Protein AF-A0A835SH31-F1 (afdb_monomer_lite)

Secondary structure (DSSP, 8-state):
-EEEEETTEEEEEEEE-STT--EEEEEEETT-SEEEEEEEEEEEEEEEGGGTEEEEEEEEEEEE-TT--GGGEEEEEEEEEEEEEEEHHHHHHHTT--S---HHHHHHH-SSEEEETTTTEEEEEPTTSSEEEEEE-GGG--EEEEEEE--GGGTTEEEEEEETTB--EEEEEEEEEEEEEGGGTEEEEEEEEEESPPTT--GGGEEEEEEEEEEEEEEEHHHH----PPP-

Sequence (232 aa):
MGVKCHPGGINISAIITRPNTPLFMDLIIAGKPDNKAMRQHSDVGLAVAGGQLRAFEEVQVENLAYDTDFNSITLYVFDRNMASHTNAGAVVVDHGWRGALDFAEASQKLTNIEIDQQEQDIYLSIPGGETMLVVDWEKGNVNIALAVLALPSTYTKAFELSVKGKPVKRYSHMFNPPKAKVGGRLQIARLYELDDLPSGTGFNEIEIHAYDITNMRSHSVQGTLRVMAPVP

Organism: Chlamydomonas incerta (NCBI:txid51695)

Foldseek 3Di:
DDWDDDPQAIKDKDFDQDAPQQKDKDKFQAPDQKAKKKKWADNVFDQPPPNPTGGRIMIMGPRHHHPRDLQRIKMKMWRWDFPDKDFQQVQQVVQVDDDDDALVRCVPRGPPWAADPVQSWIWTADPPRQWTWIWTCPPNDTWIKIFGFPDPVCVQKDKAKDFAPDTWMKMKMAGVVFDAGRPRPTTGGMMMTTPPDDPPRDRRRIMMTMIGTHDMDMDGPVNPDPPDDPDD

Radius of gyration: 18.8 Å; chains: 1; bounding box: 52×36×52 Å

Structure (mmCIF, N/CA/C/O backbone):
data_AF-A0A835SH31-F1
#
_entry.id   AF-A0A835SH31-F1
#
loop_
_atom_site.group_PDB
_atom_site.id
_atom_site.type_symbol
_atom_site.label_atom_id
_atom_site.label_alt_id
_atom_site.label_comp_id
_atom_site.label_asym_id
_atom_site.label_entity_id
_atom_site.label_seq_id
_atom_site.pdbx_PDB_ins_code
_atom_site.Cartn_x
_atom_site.Cartn_y
_atom_site.Cartn_z
_atom_site.occupancy
_atom_site.B_iso_or_equiv
_atom_site.auth_seq_id
_atom_site.auth_comp_id
_atom_site.auth_asym_id
_atom_site.auth_atom_id
_atom_site.pdbx_PDB_model_num
ATOM 1 N N . MET A 1 1 ? 18.023 0.955 -12.052 1.00 81.06 1 MET A N 1
ATOM 2 C CA . MET A 1 1 ? 16.793 1.411 -12.725 1.00 81.06 1 MET A CA 1
ATOM 3 C C . MET A 1 1 ? 16.842 0.927 -14.163 1.00 81.06 1 MET A C 1
ATOM 5 O O . MET A 1 1 ? 17.919 0.963 -14.748 1.00 81.06 1 MET A O 1
ATOM 9 N N . GLY A 1 2 ? 15.734 0.418 -14.689 1.00 81.81 2 GLY A N 1
ATOM 10 C CA . GLY A 1 2 ? 15.609 -0.111 -16.042 1.00 81.81 2 GLY A CA 1
ATOM 11 C C . GLY A 1 2 ? 14.393 0.471 -16.754 1.00 81.81 2 GLY A C 1
ATOM 12 O O . GLY A 1 2 ? 13.467 0.971 -16.118 1.00 81.81 2 GLY A O 1
ATOM 13 N N . VAL A 1 3 ? 14.420 0.410 -18.083 1.00 83.44 3 VAL A N 1
ATOM 14 C CA . VAL A 1 3 ? 13.319 0.824 -18.957 1.00 83.44 3 VAL A CA 1
ATOM 15 C C . VAL A 1 3 ? 12.999 -0.347 -19.874 1.00 83.44 3 VAL A C 1
ATOM 17 O O . VAL A 1 3 ? 13.903 -0.907 -20.496 1.00 83.44 3 VAL A O 1
ATOM 20 N N . LYS A 1 4 ? 11.725 -0.731 -19.954 1.00 84.50 4 LYS A N 1
ATOM 21 C CA . LYS A 1 4 ? 11.244 -1.789 -20.844 1.00 84.50 4 LYS A CA 1
ATOM 22 C C . LYS A 1 4 ? 10.142 -1.239 -21.737 1.00 84.50 4 LYS A C 1
ATOM 24 O O . LYS A 1 4 ? 9.108 -0.802 -21.247 1.00 84.50 4 LYS A O 1
ATOM 29 N N . CYS A 1 5 ? 10.345 -1.316 -23.045 1.00 84.19 5 CYS A N 1
ATOM 30 C CA . CYS A 1 5 ? 9.331 -0.958 -24.032 1.00 84.19 5 CYS A CA 1
ATOM 31 C C . CYS A 1 5 ? 8.513 -2.198 -24.423 1.00 84.19 5 CYS A C 1
ATOM 33 O O . CYS A 1 5 ? 9.059 -3.293 -24.564 1.00 84.19 5 CYS A O 1
ATOM 35 N N . HIS A 1 6 ? 7.210 -2.027 -24.619 1.00 82.06 6 HIS A N 1
ATOM 36 C CA . HIS A 1 6 ? 6.290 -3.050 -25.130 1.00 82.06 6 HIS A CA 1
ATOM 37 C C . HIS A 1 6 ? 5.205 -2.375 -25.984 1.00 82.06 6 HIS A C 1
ATOM 39 O O . HIS A 1 6 ? 5.058 -1.164 -25.865 1.00 82.06 6 HIS A O 1
ATOM 45 N N . PRO A 1 7 ? 4.416 -3.092 -26.809 1.00 80.81 7 PRO A N 1
ATOM 46 C CA . PRO A 1 7 ? 3.446 -2.484 -27.740 1.00 80.81 7 PRO A CA 1
ATOM 47 C C . PRO A 1 7 ? 2.359 -1.573 -27.132 1.00 80.81 7 PRO A C 1
ATOM 49 O O . PRO A 1 7 ? 1.614 -0.951 -27.878 1.00 80.81 7 PRO A O 1
ATOM 52 N N . GLY A 1 8 ? 2.252 -1.499 -25.801 1.00 82.69 8 GLY A N 1
ATOM 53 C CA . GLY A 1 8 ? 1.293 -0.657 -25.076 1.00 82.69 8 GLY A CA 1
ATOM 54 C C . GLY A 1 8 ? 1.923 0.512 -24.312 1.00 82.69 8 GLY A C 1
ATOM 55 O O . GLY A 1 8 ? 1.196 1.229 -23.634 1.00 82.69 8 GLY A O 1
ATOM 56 N N . GLY A 1 9 ? 3.246 0.693 -24.387 1.00 90.06 9 GLY A N 1
ATOM 57 C CA . GLY A 1 9 ? 3.940 1.786 -23.712 1.00 90.06 9 GLY A CA 1
ATOM 58 C C . GLY A 1 9 ? 5.321 1.420 -23.176 1.00 90.06 9 GLY A C 1
ATOM 59 O O . GLY A 1 9 ? 6.027 0.543 -23.689 1.00 90.06 9 GLY A O 1
ATOM 60 N N . ILE A 1 10 ? 5.716 2.158 -22.146 1.00 89.44 10 ILE A N 1
ATOM 61 C CA . ILE A 1 10 ? 6.998 2.050 -21.465 1.00 89.44 10 ILE A CA 1
ATOM 62 C C . ILE A 1 10 ? 6.748 1.699 -20.001 1.00 89.44 10 ILE A C 1
ATOM 64 O O . ILE A 1 10 ? 5.962 2.346 -19.313 1.00 89.44 10 ILE A O 1
ATOM 68 N N . ASN A 1 11 ? 7.492 0.721 -19.505 1.00 90.19 11 ASN A N 1
ATOM 69 C CA . ASN A 1 11 ? 7.604 0.441 -18.085 1.00 90.19 11 ASN A CA 1
ATOM 70 C C . ASN A 1 11 ? 8.949 0.953 -17.582 1.00 90.19 11 ASN A C 1
ATOM 72 O O . ASN A 1 11 ? 9.988 0.690 -18.194 1.00 90.19 11 ASN A O 1
ATOM 76 N N . ILE A 1 12 ? 8.935 1.656 -16.455 1.00 90.69 12 ILE A N 1
ATOM 77 C CA . ILE A 1 12 ? 10.150 2.110 -15.777 1.00 90.69 12 ILE A CA 1
ATOM 78 C C . ILE A 1 12 ? 10.186 1.452 -14.414 1.00 90.69 12 ILE A C 1
ATOM 80 O O . ILE A 1 12 ? 9.235 1.593 -13.648 1.00 90.69 12 ILE A O 1
ATOM 84 N N . SER A 1 13 ? 11.281 0.752 -14.118 1.00 91.00 13 SER A N 1
ATOM 85 C CA . SER A 1 13 ? 11.453 0.070 -12.841 1.00 91.00 13 SER A CA 1
ATOM 86 C C . SER A 1 13 ? 12.746 0.433 -12.128 1.00 91.00 13 SER A C 1
ATOM 88 O O . SER A 1 13 ? 13.795 0.690 -12.728 1.00 91.00 13 SER A O 1
ATOM 90 N N . ALA A 1 14 ? 12.682 0.455 -10.804 1.00 92.12 14 ALA A N 1
ATOM 91 C CA . ALA A 1 14 ? 13.826 0.538 -9.919 1.00 92.12 14 ALA A CA 1
ATOM 92 C C . ALA A 1 14 ? 13.871 -0.731 -9.070 1.00 92.12 14 ALA A C 1
ATOM 94 O O . ALA A 1 14 ? 12.849 -1.177 -8.557 1.00 92.12 14 ALA A O 1
ATOM 95 N N . ILE A 1 15 ? 15.065 -1.310 -8.948 1.00 92.81 15 ILE A N 1
ATOM 96 C CA . ILE A 1 15 ? 15.269 -2.591 -8.278 1.00 92.81 15 ILE A CA 1
ATOM 97 C C . ILE A 1 15 ? 16.332 -2.470 -7.194 1.00 92.81 15 ILE A C 1
ATOM 99 O O . ILE A 1 15 ? 17.345 -1.789 -7.380 1.00 92.81 15 ILE A O 1
ATOM 103 N N . ILE A 1 16 ? 16.128 -3.195 -6.101 1.00 93.31 16 ILE A N 1
ATOM 104 C CA . ILE A 1 16 ? 17.155 -3.468 -5.099 1.00 93.31 16 ILE A CA 1
ATOM 105 C C . ILE A 1 16 ? 17.783 -4.819 -5.429 1.00 93.31 16 ILE A C 1
ATOM 107 O O . ILE A 1 16 ? 17.097 -5.837 -5.512 1.00 93.31 16 ILE A O 1
ATOM 111 N N . THR A 1 17 ? 19.104 -4.837 -5.603 1.00 93.38 17 THR A N 1
ATOM 112 C CA . THR A 1 17 ? 19.851 -6.040 -6.011 1.00 93.38 17 THR A CA 1
ATOM 113 C C . THR A 1 17 ? 20.530 -6.780 -4.866 1.00 93.38 17 THR A C 1
ATOM 115 O O . THR A 1 17 ? 21.206 -7.785 -5.086 1.00 93.38 17 THR A O 1
ATOM 118 N N . ARG A 1 18 ? 20.359 -6.298 -3.632 1.00 92.56 18 ARG A N 1
ATOM 119 C CA . ARG A 1 18 ? 20.892 -6.925 -2.421 1.00 92.56 18 ARG A CA 1
ATOM 120 C C . ARG A 1 18 ? 19.741 -7.314 -1.490 1.00 92.56 18 ARG A C 1
ATOM 122 O O . ARG A 1 18 ? 18.877 -6.472 -1.239 1.00 92.56 18 ARG A O 1
ATOM 129 N N . PRO A 1 19 ? 19.726 -8.543 -0.952 1.00 91.19 19 PRO A N 1
ATOM 130 C CA . PRO A 1 19 ? 18.689 -8.955 -0.013 1.00 91.19 19 PRO A CA 1
ATOM 131 C C . PRO A 1 19 ? 18.747 -8.107 1.259 1.00 91.19 19 PRO A C 1
ATOM 133 O O . PRO A 1 19 ? 19.819 -7.638 1.645 1.00 91.19 19 PRO A O 1
ATOM 136 N N . ASN A 1 20 ? 17.601 -7.950 1.926 1.00 88.00 20 ASN A N 1
ATOM 137 C CA . ASN A 1 20 ? 17.478 -7.290 3.233 1.00 88.00 20 ASN A CA 1
ATOM 138 C C . ASN A 1 20 ? 18.051 -5.866 3.278 1.00 88.00 20 ASN A C 1
ATOM 140 O O . ASN A 1 20 ? 18.497 -5.395 4.324 1.00 88.00 20 ASN A O 1
ATOM 144 N N . THR A 1 21 ? 18.061 -5.172 2.140 1.00 93.06 21 THR A N 1
ATOM 145 C CA . THR A 1 21 ? 18.500 -3.780 2.104 1.00 93.06 21 THR A CA 1
ATOM 146 C C . THR A 1 21 ? 17.455 -2.924 2.840 1.00 93.06 21 THR A C 1
ATOM 148 O O . THR A 1 21 ? 16.268 -3.004 2.509 1.00 93.06 21 THR A O 1
ATOM 151 N N . PRO A 1 22 ? 17.845 -2.106 3.836 1.00 92.69 22 PRO A N 1
ATOM 152 C CA . PRO A 1 22 ? 16.913 -1.333 4.657 1.00 92.69 22 PRO A CA 1
ATOM 153 C C . PRO A 1 22 ? 16.497 -0.037 3.948 1.00 92.69 22 PRO A C 1
ATOM 155 O O . PRO A 1 22 ? 16.609 1.058 4.494 1.00 92.69 22 PRO A O 1
ATOM 158 N N . LEU A 1 23 ? 16.041 -0.160 2.704 1.00 94.38 23 LEU A N 1
ATOM 159 C CA . LEU A 1 23 ? 15.595 0.961 1.891 1.00 94.38 23 LEU A CA 1
ATOM 160 C C . LEU A 1 23 ? 14.114 0.823 1.574 1.00 94.38 23 LEU A C 1
ATOM 162 O O . LEU A 1 23 ? 13.631 -0.278 1.340 1.00 94.38 23 LEU A O 1
ATOM 166 N N . PHE A 1 24 ? 13.421 1.954 1.529 1.00 92.44 24 PHE A N 1
ATOM 167 C CA . PHE A 1 24 ? 12.107 2.073 0.911 1.00 92.44 24 PHE A CA 1
ATOM 168 C C . PHE A 1 24 ? 12.245 2.895 -0.370 1.00 92.44 24 PHE A C 1
ATOM 170 O O . PHE A 1 24 ? 12.920 3.927 -0.374 1.00 92.44 24 PHE A O 1
ATOM 177 N N . MET A 1 25 ? 11.617 2.446 -1.455 1.00 92.94 25 MET A N 1
ATOM 178 C CA . MET A 1 25 ? 11.628 3.145 -2.742 1.00 92.94 25 MET A CA 1
ATOM 179 C C . MET A 1 25 ? 10.220 3.559 -3.152 1.00 92.94 25 MET A C 1
ATOM 181 O O . MET A 1 25 ? 9.258 2.831 -2.903 1.00 92.94 25 MET A O 1
ATOM 185 N N . ASP A 1 26 ? 10.100 4.692 -3.836 1.00 90.25 26 ASP A N 1
ATOM 186 C CA . ASP A 1 26 ? 8.871 5.081 -4.524 1.00 90.25 26 ASP A CA 1
ATOM 187 C C . ASP A 1 26 ? 9.172 5.747 -5.866 1.00 90.25 26 ASP A C 1
ATOM 189 O O . ASP A 1 26 ? 10.175 6.449 -6.004 1.00 90.25 26 ASP A O 1
ATOM 193 N N . LEU A 1 27 ? 8.310 5.523 -6.855 1.00 91.31 27 LEU A N 1
ATOM 194 C CA . LEU A 1 27 ? 8.418 6.126 -8.182 1.00 91.31 27 LEU A CA 1
ATOM 195 C C . LEU A 1 27 ? 7.227 7.045 -8.412 1.00 91.31 27 LEU A C 1
ATOM 197 O O . LEU A 1 27 ? 6.082 6.603 -8.432 1.00 91.31 27 LEU A O 1
ATOM 201 N N . ILE A 1 28 ? 7.516 8.326 -8.620 1.00 88.44 28 ILE A N 1
ATOM 202 C CA . ILE A 1 28 ? 6.506 9.372 -8.767 1.00 88.44 28 ILE A CA 1
ATOM 203 C C . ILE A 1 28 ? 6.652 10.030 -10.133 1.00 88.44 28 ILE A C 1
ATOM 205 O O . ILE A 1 28 ? 7.765 10.309 -10.581 1.00 88.44 28 ILE A O 1
ATOM 209 N N . ILE A 1 29 ? 5.517 10.324 -10.764 1.00 89.69 29 ILE A N 1
ATOM 210 C CA . ILE A 1 29 ? 5.416 11.184 -11.938 1.00 89.69 29 ILE A CA 1
ATOM 211 C C . ILE A 1 29 ? 4.925 12.562 -11.483 1.00 89.69 29 ILE A C 1
ATOM 213 O O . ILE A 1 29 ? 3.781 12.745 -11.059 1.00 89.69 29 ILE A O 1
ATOM 217 N N . ALA A 1 30 ? 5.810 13.549 -11.560 1.00 85.50 30 ALA A N 1
ATOM 218 C CA . ALA A 1 30 ? 5.536 14.929 -11.206 1.00 85.50 30 ALA A CA 1
ATOM 219 C C . ALA A 1 30 ? 4.339 15.476 -11.997 1.00 85.50 30 ALA A C 1
ATOM 221 O O . ALA A 1 30 ? 4.178 15.214 -13.189 1.00 85.50 30 ALA A O 1
ATOM 222 N N . GLY A 1 31 ? 3.492 16.247 -11.315 1.00 81.19 31 GLY A N 1
ATOM 223 C CA . GLY A 1 31 ? 2.306 16.860 -11.912 1.00 81.19 31 GLY A CA 1
ATOM 224 C C . GLY A 1 31 ? 1.114 15.918 -12.101 1.00 81.19 31 GLY A C 1
ATOM 225 O O . GLY A 1 31 ? 0.048 16.394 -12.485 1.00 81.19 31 GLY A O 1
ATOM 226 N N . LYS A 1 32 ? 1.240 14.614 -11.801 1.00 86.06 32 LYS A N 1
ATOM 227 C CA . LYS A 1 32 ? 0.082 13.713 -11.787 1.00 86.06 32 LYS A CA 1
ATOM 228 C C . LYS A 1 32 ? -0.621 13.727 -10.428 1.00 86.06 32 LYS A C 1
ATOM 230 O O . LYS A 1 32 ? 0.047 13.524 -9.413 1.00 86.06 32 LYS A O 1
ATOM 235 N N . PRO A 1 33 ? -1.955 13.910 -10.401 1.00 85.50 33 PRO A N 1
ATOM 236 C CA . PRO A 1 33 ? -2.719 13.878 -9.159 1.00 85.50 33 PRO A CA 1
ATOM 237 C C . PRO A 1 33 ? -2.893 12.465 -8.593 1.00 85.50 33 PRO A C 1
ATOM 239 O O . PRO A 1 33 ? -3.175 12.314 -7.409 1.00 85.50 33 PRO A O 1
ATOM 242 N N . ASP A 1 34 ? -2.707 11.441 -9.427 1.00 89.50 34 ASP A N 1
ATOM 243 C CA . ASP A 1 34 ? -2.746 10.032 -9.050 1.00 89.50 34 ASP A CA 1
ATOM 244 C C . ASP A 1 34 ? -1.525 9.322 -9.646 1.00 89.50 34 ASP A C 1
ATOM 246 O O . ASP A 1 34 ? -1.297 9.353 -10.862 1.00 89.50 34 ASP A O 1
ATOM 250 N N . ASN A 1 35 ? -0.711 8.734 -8.772 1.00 90.62 35 ASN A N 1
ATOM 251 C CA . ASN A 1 35 ? 0.474 7.969 -9.132 1.00 90.62 35 ASN A CA 1
ATOM 252 C C . ASN A 1 35 ? 0.311 6.531 -8.658 1.00 90.62 35 ASN A C 1
ATOM 254 O O . ASN A 1 35 ? 0.361 6.272 -7.457 1.00 90.62 35 ASN A O 1
ATOM 258 N N . LYS A 1 36 ? 0.175 5.605 -9.612 1.00 93.06 36 LYS A N 1
ATOM 259 C CA . LYS A 1 36 ? 0.124 4.165 -9.361 1.00 93.06 36 LYS A CA 1
ATOM 260 C C . LYS A 1 36 ? 1.469 3.528 -9.699 1.00 93.06 36 LYS A C 1
ATOM 262 O O . LYS A 1 36 ? 1.937 3.624 -10.834 1.00 93.06 36 LYS A O 1
ATOM 267 N N . ALA A 1 37 ? 2.057 2.846 -8.724 1.00 93.44 37 ALA A N 1
ATOM 268 C CA . ALA A 1 37 ? 3.270 2.060 -8.898 1.00 93.44 37 ALA A CA 1
ATOM 269 C C . ALA A 1 37 ? 3.038 0.618 -8.443 1.00 93.44 37 ALA A C 1
ATOM 271 O O . ALA A 1 37 ? 2.494 0.371 -7.369 1.00 93.44 37 ALA A O 1
ATOM 272 N N . MET A 1 38 ? 3.461 -0.331 -9.270 1.00 93.38 38 MET A N 1
ATOM 273 C CA . MET A 1 38 ? 3.530 -1.750 -8.956 1.00 93.38 38 MET A CA 1
ATOM 274 C C . MET A 1 38 ? 4.734 -2.021 -8.056 1.00 93.38 38 MET A C 1
ATOM 276 O O . MET A 1 38 ? 5.801 -1.437 -8.246 1.00 93.38 38 MET A O 1
ATOM 280 N N . ARG A 1 39 ? 4.557 -2.899 -7.072 1.00 91.38 39 ARG A N 1
ATOM 281 C CA . ARG A 1 39 ? 5.573 -3.294 -6.100 1.00 91.38 39 ARG A CA 1
ATOM 282 C C . ARG A 1 39 ? 5.651 -4.809 -6.016 1.00 91.38 39 ARG A C 1
ATOM 284 O O . ARG A 1 39 ? 4.634 -5.486 -5.853 1.00 91.38 39 ARG A O 1
ATOM 291 N N . GLN A 1 40 ? 6.868 -5.335 -6.055 1.00 88.31 40 GLN A N 1
ATOM 292 C CA . GLN A 1 40 ? 7.133 -6.760 -5.908 1.00 88.31 40 GLN A CA 1
ATOM 293 C C . GLN A 1 40 ? 8.319 -6.992 -4.972 1.00 88.31 40 GLN A C 1
ATOM 295 O O . GLN A 1 40 ? 9.307 -6.263 -5.012 1.00 88.31 40 GLN A O 1
ATOM 300 N N . HIS A 1 41 ? 8.215 -8.024 -4.133 1.00 87.75 41 HIS A N 1
ATOM 301 C CA . HIS A 1 41 ? 9.293 -8.487 -3.254 1.00 87.75 41 HIS A CA 1
ATOM 302 C C . HIS A 1 41 ? 9.562 -9.966 -3.509 1.00 87.75 41 HIS A C 1
ATOM 304 O O . HIS A 1 41 ? 8.636 -10.723 -3.812 1.00 87.75 41 HIS A O 1
ATOM 310 N N . SER A 1 42 ? 10.820 -10.372 -3.376 1.00 86.19 42 SER A N 1
ATOM 311 C CA . SER A 1 42 ? 11.252 -11.759 -3.491 1.00 86.19 42 SER A CA 1
ATOM 312 C C . SER A 1 42 ? 12.415 -12.043 -2.550 1.00 86.19 42 SER A C 1
ATOM 314 O O . SER A 1 42 ? 13.509 -11.509 -2.729 1.00 86.19 42 SER A O 1
ATOM 316 N N . ASP A 1 43 ? 12.210 -12.961 -1.604 1.00 84.56 43 ASP A N 1
ATOM 317 C CA . ASP A 1 43 ? 13.250 -13.379 -0.653 1.00 84.56 43 ASP A CA 1
ATOM 318 C C . ASP A 1 43 ? 14.437 -14.074 -1.342 1.00 84.56 43 ASP A C 1
ATOM 320 O O . ASP A 1 43 ? 15.578 -13.980 -0.893 1.00 84.56 43 ASP A O 1
ATOM 324 N N . VAL A 1 44 ? 14.184 -14.758 -2.462 1.00 87.06 44 VAL A N 1
ATOM 325 C CA . VAL A 1 44 ? 15.200 -15.504 -3.232 1.00 87.06 44 VAL A CA 1
ATOM 326 C C . VAL A 1 44 ? 15.794 -14.697 -4.394 1.00 87.06 44 VAL A C 1
ATOM 328 O O . VAL A 1 44 ? 16.750 -15.134 -5.047 1.00 87.06 44 VAL A O 1
ATOM 331 N N . GLY A 1 45 ? 15.234 -13.517 -4.656 1.00 88.94 45 GLY A N 1
ATOM 332 C CA . GLY A 1 45 ? 15.580 -12.654 -5.775 1.00 88.94 45 GLY A CA 1
ATOM 333 C C . GLY A 1 45 ? 15.091 -13.192 -7.126 1.00 88.94 45 GLY A C 1
ATOM 334 O O . GLY A 1 45 ? 15.328 -14.346 -7.492 1.00 88.94 45 GLY A O 1
ATOM 335 N N . LEU A 1 46 ? 14.445 -12.333 -7.910 1.00 88.31 46 LEU A N 1
ATOM 336 C CA . LEU A 1 46 ? 14.003 -12.619 -9.275 1.00 88.31 46 LEU A CA 1
ATOM 337 C C . LEU A 1 46 ? 15.127 -12.327 -10.269 1.00 88.31 46 LEU A C 1
ATOM 339 O O . LEU A 1 46 ? 15.777 -11.287 -10.190 1.00 88.31 46 LEU A O 1
ATOM 343 N N . ALA A 1 47 ? 15.366 -13.237 -11.210 1.00 89.38 47 ALA A N 1
ATOM 344 C CA . ALA A 1 47 ? 16.347 -13.019 -12.267 1.00 89.38 47 ALA A CA 1
ATOM 345 C C . ALA A 1 47 ? 15.875 -11.899 -13.212 1.00 89.38 47 ALA A C 1
ATOM 347 O O . ALA A 1 47 ? 14.796 -11.985 -13.794 1.00 89.38 47 ALA A O 1
ATOM 348 N N . VAL A 1 48 ? 16.702 -10.869 -13.392 1.00 85.69 48 VAL A N 1
ATOM 349 C CA . VAL A 1 48 ? 16.438 -9.725 -14.280 1.00 85.69 48 VAL A CA 1
ATOM 350 C C . VAL A 1 48 ? 17.644 -9.462 -15.186 1.00 85.69 48 VAL A C 1
ATOM 352 O O . VAL A 1 48 ? 18.712 -10.046 -14.996 1.00 85.69 48 VAL A O 1
ATOM 355 N N . ALA A 1 49 ? 17.472 -8.617 -16.211 1.00 81.19 49 ALA A N 1
ATOM 356 C CA . ALA A 1 49 ? 18.517 -8.295 -17.195 1.00 81.19 49 ALA A CA 1
ATOM 357 C C . ALA A 1 49 ? 19.168 -9.550 -17.822 1.00 81.19 49 ALA A C 1
ATOM 359 O O . ALA A 1 49 ? 20.382 -9.733 -17.783 1.00 81.19 49 ALA A O 1
ATOM 360 N N . GLY A 1 50 ? 18.343 -10.472 -18.336 1.00 81.81 50 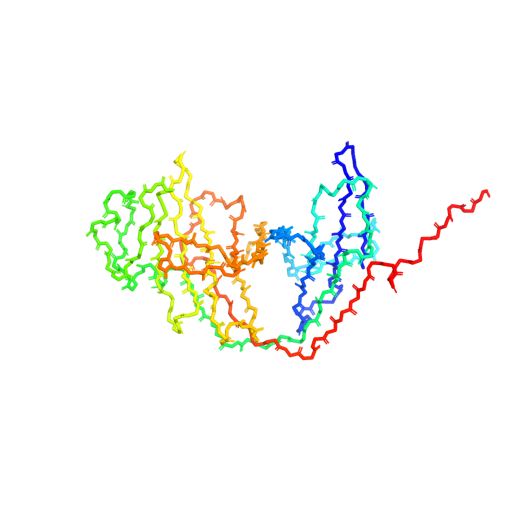GLY A N 1
ATOM 361 C CA . GLY A 1 50 ? 18.829 -11.728 -18.923 1.00 81.81 50 GLY A CA 1
ATOM 362 C C . GLY A 1 50 ? 19.489 -12.684 -17.918 1.00 81.81 50 GLY A C 1
ATOM 363 O O . GLY A 1 50 ? 20.246 -13.558 -18.324 1.00 81.81 50 GLY A O 1
ATOM 364 N N . GLY A 1 51 ? 19.237 -12.509 -16.616 1.00 85.38 51 GLY A N 1
ATOM 365 C CA . GLY A 1 51 ? 19.793 -13.338 -15.542 1.00 85.38 51 GLY A CA 1
ATOM 366 C C . GLY A 1 51 ? 21.104 -12.825 -14.944 1.00 85.38 51 GLY A C 1
ATOM 367 O O . GLY A 1 51 ? 21.632 -13.451 -14.030 1.00 85.38 51 GLY A O 1
ATOM 368 N N . GLN A 1 52 ? 21.620 -11.685 -15.413 1.00 86.06 52 GLN A N 1
ATOM 369 C CA . GLN A 1 52 ? 22.860 -11.091 -14.899 1.00 86.06 52 GLN A CA 1
ATOM 370 C C . GLN A 1 52 ? 22.693 -10.451 -13.516 1.00 86.06 52 GLN A C 1
ATOM 372 O O . GLN A 1 52 ? 23.667 -10.286 -12.785 1.00 86.06 52 GLN A O 1
ATOM 377 N N . LEU A 1 53 ? 21.463 -10.076 -13.158 1.00 88.50 53 LEU A N 1
ATOM 378 C CA . LEU A 1 53 ? 21.131 -9.448 -11.885 1.00 88.50 53 LEU A CA 1
ATOM 379 C C . LEU A 1 53 ? 19.982 -10.196 -11.208 1.00 88.50 53 LEU A C 1
ATOM 381 O O . LEU A 1 53 ? 19.161 -10.842 -11.862 1.00 88.50 53 LEU A O 1
ATOM 385 N N . ARG A 1 54 ? 19.907 -10.063 -9.883 1.00 92.00 54 ARG A N 1
ATOM 386 C CA . ARG A 1 54 ? 18.760 -10.495 -9.080 1.00 92.00 54 ARG A CA 1
ATOM 387 C C . ARG A 1 54 ? 18.078 -9.280 -8.469 1.00 92.00 54 ARG A C 1
ATOM 389 O O . ARG A 1 54 ? 18.767 -8.454 -7.882 1.00 92.00 54 ARG A O 1
ATOM 396 N N . ALA A 1 55 ? 16.761 -9.180 -8.606 1.00 92.06 55 ALA A N 1
ATOM 397 C CA . ALA A 1 55 ? 15.929 -8.164 -7.972 1.00 92.06 55 ALA A CA 1
ATOM 398 C C . ALA A 1 55 ? 15.243 -8.760 -6.735 1.00 92.06 55 ALA A C 1
ATOM 400 O O . ALA A 1 55 ? 14.494 -9.728 -6.852 1.00 92.06 55 ALA A O 1
ATOM 401 N N . PHE A 1 56 ? 15.525 -8.204 -5.559 1.00 92.44 56 PHE A N 1
ATOM 402 C CA . PHE A 1 56 ? 14.891 -8.589 -4.291 1.00 92.44 56 PHE A CA 1
ATOM 403 C C . PHE A 1 56 ? 13.673 -7.720 -3.990 1.00 92.44 56 PHE A C 1
ATOM 405 O O . PHE A 1 56 ? 12.683 -8.219 -3.474 1.00 92.44 56 PHE A O 1
ATOM 412 N N . GLU A 1 57 ? 13.716 -6.455 -4.401 1.00 91.94 57 GLU A N 1
ATOM 413 C CA . GLU A 1 57 ? 12.547 -5.582 -4.458 1.00 91.94 57 GLU A CA 1
ATOM 414 C C . GLU A 1 57 ? 12.514 -4.870 -5.804 1.00 91.94 57 GLU A C 1
ATOM 416 O O . GLU A 1 57 ? 13.565 -4.515 -6.348 1.00 91.94 57 GLU A O 1
ATOM 421 N N . GLU A 1 58 ? 11.312 -4.647 -6.318 1.00 91.94 58 GLU A N 1
ATOM 422 C CA . GLU A 1 58 ? 11.046 -3.864 -7.516 1.00 91.94 58 GLU A CA 1
ATOM 423 C C . GLU A 1 58 ? 9.895 -2.896 -7.248 1.00 91.94 58 GLU A C 1
ATOM 425 O O . GLU A 1 58 ? 8.853 -3.283 -6.720 1.00 91.94 58 GLU A O 1
ATOM 430 N N . VAL A 1 59 ? 10.092 -1.637 -7.636 1.00 93.44 59 VAL A N 1
ATOM 431 C CA . VAL A 1 59 ? 9.014 -0.667 -7.827 1.00 93.44 59 VAL A CA 1
ATOM 432 C C . VAL A 1 59 ? 8.984 -0.288 -9.298 1.00 93.44 59 VAL A C 1
ATOM 434 O O . VAL A 1 59 ? 10.029 -0.026 -9.899 1.00 93.44 59 VAL A O 1
ATOM 437 N N . GLN A 1 60 ? 7.799 -0.274 -9.893 1.00 92.81 60 GLN A N 1
ATOM 438 C CA . GLN A 1 60 ? 7.625 -0.059 -11.320 1.00 92.81 60 GLN A CA 1
ATOM 439 C C . GLN A 1 60 ? 6.411 0.817 -11.592 1.00 92.81 60 GLN A C 1
ATOM 441 O O . GLN A 1 60 ? 5.341 0.610 -11.032 1.00 92.81 60 GLN A O 1
ATOM 446 N N . VAL A 1 61 ? 6.554 1.752 -12.520 1.00 92.44 61 VAL A N 1
ATOM 447 C CA . VAL A 1 61 ? 5.415 2.432 -13.136 1.00 92.44 61 VAL A CA 1
ATOM 448 C C . VAL A 1 61 ? 5.168 1.782 -14.491 1.00 92.44 61 VAL A C 1
ATOM 450 O O . VAL A 1 61 ? 6.099 1.642 -15.290 1.00 92.44 61 VAL A O 1
ATOM 453 N N . GLU A 1 62 ? 3.937 1.325 -14.718 1.00 89.94 62 GLU A N 1
ATOM 454 C CA . GLU A 1 62 ? 3.563 0.546 -15.903 1.00 89.94 62 GLU A CA 1
ATOM 455 C C . GLU A 1 62 ? 2.820 1.398 -16.942 1.00 89.94 62 GLU A C 1
ATOM 457 O O . GLU A 1 62 ? 2.138 2.361 -16.589 1.00 89.94 62 GLU A O 1
ATOM 462 N N . ASN A 1 63 ? 2.899 1.000 -18.215 1.00 88.75 63 ASN A N 1
ATOM 463 C CA . ASN A 1 63 ? 2.098 1.531 -19.324 1.00 88.75 63 ASN A CA 1
ATOM 464 C C . ASN A 1 63 ? 2.209 3.055 -19.514 1.00 88.75 63 ASN A C 1
ATOM 466 O O . ASN A 1 63 ? 1.226 3.734 -19.818 1.00 88.75 63 ASN A O 1
ATOM 470 N N . LEU A 1 64 ? 3.407 3.614 -19.340 1.00 88.81 64 LEU A N 1
ATOM 471 C CA . LEU A 1 64 ? 3.659 5.014 -19.666 1.00 88.81 64 LEU A CA 1
ATOM 472 C C . LEU A 1 64 ? 3.561 5.227 -21.175 1.00 88.81 64 LEU A C 1
ATOM 474 O O . LEU A 1 64 ? 4.061 4.419 -21.960 1.00 88.81 64 LEU A O 1
ATOM 478 N N . ALA A 1 65 ? 2.956 6.340 -21.582 1.00 88.12 65 ALA A N 1
ATOM 479 C CA . ALA A 1 65 ? 2.922 6.730 -22.983 1.00 88.12 65 ALA A CA 1
ATOM 480 C C . ALA A 1 65 ? 4.348 6.991 -23.499 1.00 88.12 65 ALA A C 1
ATOM 482 O O . ALA A 1 65 ? 5.218 7.437 -22.744 1.00 88.12 65 ALA A O 1
ATOM 483 N N . TYR A 1 66 ? 4.602 6.714 -24.780 1.00 85.00 66 TYR A N 1
ATOM 484 C CA . TYR A 1 66 ? 5.943 6.857 -25.362 1.00 85.00 66 TYR A CA 1
ATOM 485 C C . TYR A 1 66 ? 6.470 8.297 -25.357 1.00 85.00 66 TYR A C 1
ATOM 487 O O . TYR A 1 66 ? 7.678 8.501 -25.413 1.00 85.00 66 TYR A O 1
ATOM 495 N N . ASP A 1 67 ? 5.576 9.278 -25.284 1.00 86.81 67 ASP A N 1
ATOM 496 C CA . ASP A 1 67 ? 5.869 10.709 -25.206 1.00 86.81 67 ASP A CA 1
ATOM 497 C C . ASP A 1 67 ? 6.009 11.226 -23.761 1.00 86.81 67 ASP A C 1
ATOM 499 O O . ASP A 1 67 ? 6.137 12.431 -23.548 1.00 86.81 67 ASP A O 1
ATOM 503 N N . THR A 1 68 ? 6.016 10.339 -22.758 1.00 86.00 68 THR A N 1
ATOM 504 C CA . THR A 1 68 ? 6.207 10.728 -21.353 1.00 86.00 68 THR A CA 1
ATOM 505 C C . THR A 1 68 ? 7.563 11.411 -21.158 1.00 86.00 68 THR A C 1
ATOM 507 O O . THR A 1 68 ? 8.610 10.817 -21.417 1.00 86.00 68 THR A O 1
ATOM 510 N N . ASP A 1 69 ? 7.561 12.631 -20.614 1.00 86.06 69 ASP A N 1
ATOM 511 C CA . ASP A 1 69 ? 8.792 13.320 -20.223 1.00 86.06 69 ASP A CA 1
ATOM 512 C C . ASP A 1 69 ? 9.450 12.609 -19.034 1.00 86.06 69 ASP A C 1
ATOM 514 O O . ASP A 1 69 ? 8.947 12.631 -17.909 1.00 86.06 69 ASP A O 1
ATOM 518 N N . PHE A 1 70 ? 10.613 12.004 -19.259 1.00 84.75 70 PHE A N 1
ATOM 519 C CA . PHE A 1 70 ? 11.368 11.311 -18.217 1.00 84.75 70 PHE A CA 1
ATOM 520 C C . PHE A 1 70 ? 11.846 12.244 -17.096 1.00 84.75 70 PHE A C 1
ATOM 522 O O . PHE A 1 70 ? 12.093 11.768 -15.990 1.00 84.75 70 PHE A O 1
ATOM 529 N N . ASN A 1 71 ? 11.928 13.561 -17.318 1.00 83.94 71 ASN A N 1
ATOM 530 C CA . ASN A 1 71 ? 12.236 14.512 -16.244 1.00 83.94 71 ASN A CA 1
ATOM 531 C C . ASN A 1 71 ? 11.111 14.634 -15.218 1.00 83.94 71 ASN A C 1
ATOM 533 O O . ASN A 1 71 ? 11.367 15.018 -14.078 1.00 83.94 71 ASN A O 1
ATOM 537 N N . SER A 1 72 ? 9.885 14.268 -15.593 1.00 88.00 72 SER A N 1
ATOM 538 C CA . SER A 1 72 ? 8.775 14.196 -14.648 1.00 88.00 72 SER A CA 1
ATOM 539 C C . SER A 1 72 ? 8.884 12.986 -13.719 1.00 88.00 72 SER A C 1
ATOM 541 O O . SER A 1 72 ? 8.238 12.964 -12.679 1.00 88.00 72 SER A O 1
ATOM 543 N N . ILE A 1 73 ? 9.715 11.990 -14.035 1.00 89.19 73 ILE A N 1
ATOM 544 C CA . ILE A 1 73 ? 9.782 10.741 -13.277 1.00 89.19 73 ILE A CA 1
ATOM 545 C C . ILE A 1 73 ? 10.930 10.806 -12.274 1.00 89.19 73 ILE A C 1
ATOM 547 O O . ILE A 1 73 ? 12.104 10.933 -12.637 1.00 89.19 73 ILE A O 1
ATOM 551 N N . THR A 1 74 ? 10.576 10.692 -10.998 1.00 89.44 74 THR A N 1
ATOM 552 C CA . THR A 1 74 ? 11.509 10.757 -9.874 1.00 89.44 74 THR A CA 1
ATOM 553 C C . THR A 1 74 ? 11.424 9.484 -9.045 1.00 89.44 74 THR A C 1
ATOM 555 O O . THR A 1 74 ? 10.352 9.099 -8.581 1.00 89.44 74 THR A O 1
ATOM 558 N N . LEU A 1 75 ? 12.574 8.847 -8.837 1.00 91.69 75 LEU A N 1
ATOM 559 C CA . LEU A 1 75 ? 12.762 7.805 -7.838 1.00 91.69 75 LEU A CA 1
ATOM 560 C C . LEU A 1 75 ? 13.123 8.462 -6.509 1.00 91.69 75 LEU A C 1
ATOM 562 O O . LEU A 1 75 ? 14.158 9.122 -6.409 1.00 91.69 75 LEU A O 1
ATOM 566 N N . TYR A 1 76 ? 12.309 8.230 -5.490 1.00 91.69 76 TYR A N 1
ATOM 567 C CA . TYR A 1 76 ? 12.653 8.528 -4.110 1.00 91.69 76 TYR A CA 1
ATOM 568 C C . TYR A 1 76 ? 13.155 7.274 -3.413 1.00 91.69 76 TYR A C 1
ATOM 570 O O . TYR A 1 76 ? 12.594 6.190 -3.566 1.00 91.69 76 TYR A O 1
ATOM 578 N N . VAL A 1 77 ? 14.222 7.432 -2.638 1.00 93.75 77 VAL A N 1
ATOM 579 C CA . VAL A 1 77 ? 14.840 6.362 -1.862 1.00 93.75 77 VAL A CA 1
ATOM 580 C C . VAL A 1 77 ? 15.049 6.856 -0.444 1.00 93.75 77 VAL A C 1
ATOM 582 O O . VAL A 1 77 ? 15.756 7.838 -0.223 1.00 93.75 77 VAL A O 1
ATOM 585 N N . PHE A 1 78 ? 14.498 6.135 0.519 1.00 95.44 78 PHE A N 1
ATOM 586 C CA . PHE A 1 78 ? 14.571 6.446 1.940 1.00 95.44 78 PHE A CA 1
ATOM 587 C C . PHE A 1 78 ? 15.266 5.315 2.678 1.00 95.44 78 PHE A C 1
ATOM 589 O O . PHE A 1 78 ? 15.166 4.159 2.266 1.00 95.44 78 PHE A O 1
ATOM 596 N N . ASP A 1 79 ? 15.948 5.637 3.769 1.00 95.69 79 ASP A N 1
ATOM 597 C CA . ASP A 1 79 ? 16.270 4.620 4.765 1.00 95.69 79 ASP A CA 1
ATOM 598 C C . ASP A 1 79 ? 14.971 4.269 5.492 1.00 95.69 79 ASP A C 1
ATOM 600 O O . ASP A 1 79 ? 14.186 5.169 5.799 1.00 95.69 79 ASP A O 1
ATOM 604 N N . ARG A 1 80 ? 14.724 2.979 5.739 1.00 94.62 80 ARG A N 1
ATOM 605 C CA . ARG A 1 80 ? 13.517 2.522 6.439 1.00 94.62 80 ARG A CA 1
ATOM 606 C C . ARG A 1 80 ? 13.870 1.776 7.716 1.00 94.62 80 ARG A C 1
ATOM 608 O O . ARG A 1 80 ? 14.753 0.921 7.715 1.00 94.62 80 ARG A O 1
ATOM 615 N N . ASN A 1 81 ? 13.125 2.051 8.780 1.00 94.75 81 ASN A N 1
ATOM 616 C CA . ASN A 1 81 ? 13.174 1.300 10.031 1.00 94.75 81 ASN A CA 1
ATOM 617 C C . ASN A 1 81 ? 11.766 0.827 10.380 1.00 94.75 81 ASN A C 1
ATOM 619 O O . ASN A 1 81 ? 10.826 1.607 10.271 1.00 94.75 81 ASN A O 1
ATOM 623 N N . MET A 1 82 ? 11.610 -0.440 10.774 1.00 94.50 82 MET A N 1
ATOM 624 C CA . MET A 1 82 ? 10.299 -0.976 11.158 1.00 94.50 82 MET A CA 1
ATOM 625 C C . MET A 1 82 ? 9.785 -0.220 12.386 1.00 94.50 82 MET A C 1
ATOM 627 O O . MET A 1 82 ? 10.416 -0.265 13.440 1.00 94.50 82 MET A O 1
ATOM 631 N N . ALA A 1 83 ? 8.652 0.459 12.237 1.00 94.75 83 ALA A N 1
ATOM 632 C CA . ALA A 1 83 ? 8.003 1.211 13.303 1.00 94.75 83 ALA A CA 1
ATOM 633 C C . ALA A 1 83 ? 6.935 0.359 13.997 1.00 94.75 83 ALA A C 1
ATOM 635 O O . ALA A 1 83 ? 6.853 0.318 15.224 1.00 94.75 83 ALA A O 1
ATOM 636 N N . SER A 1 84 ? 6.127 -0.356 13.214 1.00 94.88 84 SER A N 1
ATOM 637 C CA . SER A 1 84 ? 5.126 -1.279 13.740 1.00 94.88 84 SER A CA 1
ATOM 638 C C . SER A 1 84 ? 4.785 -2.379 12.742 1.00 94.88 84 SER A C 1
ATOM 640 O O . SER A 1 84 ? 5.080 -2.297 11.548 1.00 94.88 84 SER A O 1
ATOM 642 N N . HIS A 1 85 ? 4.175 -3.436 13.269 1.00 94.19 85 HIS A N 1
ATOM 643 C CA . HIS A 1 85 ? 3.762 -4.612 12.524 1.00 94.19 85 HIS A CA 1
ATOM 644 C C . HIS A 1 85 ? 2.480 -5.187 13.128 1.00 94.19 85 HIS A C 1
ATOM 646 O O . HIS A 1 85 ? 2.390 -5.355 14.346 1.00 94.19 85 HIS A O 1
ATOM 652 N N . THR A 1 86 ? 1.509 -5.507 12.279 1.00 95.50 86 THR A N 1
ATOM 653 C CA . THR A 1 86 ? 0.294 -6.248 12.638 1.00 95.50 86 THR A CA 1
ATOM 654 C C . THR A 1 86 ? -0.155 -7.097 11.446 1.00 95.50 86 THR A C 1
ATOM 656 O O . THR A 1 86 ? 0.449 -7.020 10.383 1.00 95.50 86 THR A O 1
ATOM 659 N N . ASN A 1 87 ? -1.225 -7.876 11.590 1.00 95.12 87 ASN A N 1
ATOM 660 C CA . ASN A 1 87 ? -1.853 -8.593 10.478 1.00 95.12 87 ASN A CA 1
ATOM 661 C C . ASN A 1 87 ? -3.333 -8.223 10.355 1.00 95.12 87 ASN A C 1
ATOM 663 O O . ASN A 1 87 ? -3.983 -7.884 11.348 1.00 95.12 87 ASN A O 1
ATOM 667 N N . ALA A 1 88 ? -3.881 -8.329 9.144 1.00 94.94 88 ALA A N 1
ATOM 668 C CA . ALA A 1 88 ? -5.277 -7.995 8.878 1.00 94.94 88 ALA A CA 1
ATOM 669 C C . ALA A 1 88 ? -6.246 -8.865 9.695 1.00 94.94 88 ALA A C 1
ATOM 671 O O . ALA A 1 88 ? -7.311 -8.392 10.075 1.00 94.94 88 ALA A O 1
ATOM 672 N N . GLY A 1 89 ? -5.865 -10.103 10.027 1.00 95.00 89 GLY A N 1
ATOM 673 C CA . GLY A 1 89 ? -6.643 -11.005 10.879 1.00 95.00 89 GLY A CA 1
ATOM 674 C C . GLY A 1 89 ? -6.910 -10.429 12.269 1.00 95.00 89 GLY A C 1
ATOM 675 O O . GLY A 1 89 ? -8.052 -10.433 12.722 1.00 95.00 89 GLY A O 1
ATOM 676 N N . ALA A 1 90 ? -5.880 -9.890 12.924 1.00 95.75 90 ALA A N 1
ATOM 677 C CA . ALA A 1 90 ? -6.026 -9.207 14.208 1.00 95.75 90 ALA A CA 1
ATOM 678 C C . ALA A 1 90 ? -6.938 -7.978 14.079 1.00 95.75 90 ALA A C 1
ATOM 680 O O . ALA A 1 90 ? -7.856 -7.815 14.877 1.00 95.75 90 ALA A O 1
ATOM 681 N N . VAL A 1 91 ? -6.748 -7.180 13.021 1.00 96.62 91 VAL A N 1
ATOM 682 C CA . VAL A 1 91 ? -7.570 -5.989 12.760 1.00 96.62 91 VAL A CA 1
ATOM 683 C C . VAL A 1 91 ? -9.045 -6.368 12.621 1.00 96.62 91 VAL A C 1
ATOM 685 O O . VAL A 1 91 ? -9.878 -5.881 13.377 1.00 96.62 91 VAL A O 1
ATOM 688 N N . VAL A 1 92 ? -9.401 -7.276 11.708 1.00 95.75 92 VAL A N 1
ATOM 689 C CA . VAL A 1 92 ? -10.817 -7.627 11.503 1.00 95.75 92 VAL A CA 1
ATOM 690 C C . VAL A 1 92 ? -11.438 -8.258 12.755 1.00 95.75 92 VAL A C 1
ATOM 692 O O . VAL A 1 92 ? -12.606 -8.009 13.058 1.00 95.75 92 VAL A O 1
ATOM 695 N N . VAL A 1 93 ? -10.664 -9.024 13.534 1.00 96.25 93 VAL A N 1
ATOM 696 C CA . VAL A 1 93 ? -11.133 -9.626 14.789 1.00 96.25 93 VAL A CA 1
ATOM 697 C C . VAL A 1 93 ? -11.468 -8.571 15.843 1.00 96.25 93 VAL A C 1
ATOM 699 O O . VAL A 1 93 ? -12.502 -8.721 16.510 1.00 96.25 93 VAL A O 1
ATOM 702 N N . ASP A 1 94 ? -10.656 -7.522 15.966 1.00 97.06 94 ASP A N 1
ATOM 703 C CA . ASP A 1 94 ? -10.870 -6.409 16.902 1.00 97.06 94 ASP A CA 1
ATOM 704 C C . ASP A 1 94 ? -12.153 -5.627 16.582 1.00 97.06 94 ASP A C 1
ATOM 706 O O . ASP A 1 94 ? -12.834 -5.143 17.485 1.00 97.06 94 ASP A O 1
ATOM 710 N N . HIS A 1 95 ? -12.548 -5.599 15.308 1.00 97.62 95 HIS A N 1
ATOM 711 C CA . HIS A 1 95 ? -13.803 -5.005 14.838 1.00 97.62 95 HIS A CA 1
ATOM 712 C C . HIS A 1 95 ? -15.009 -5.958 14.881 1.00 97.62 95 HIS A C 1
ATOM 714 O O . HIS A 1 95 ? -16.091 -5.630 14.393 1.00 97.62 95 HIS A O 1
ATOM 720 N N . GLY A 1 96 ? -14.849 -7.145 15.473 1.00 96.75 96 GLY A N 1
ATOM 721 C CA . GLY A 1 96 ? -15.937 -8.108 15.657 1.00 96.75 96 GLY A CA 1
ATOM 722 C C . GLY A 1 96 ? -16.178 -9.041 14.471 1.00 96.75 96 GLY A C 1
ATOM 723 O O . GLY A 1 96 ? -17.148 -9.798 14.488 1.00 96.75 96 GLY A O 1
ATOM 724 N N . TRP A 1 97 ? -15.297 -9.062 13.467 1.00 94.94 97 TRP A N 1
ATOM 725 C CA . TRP A 1 97 ? -15.451 -9.964 12.328 1.00 94.94 97 TRP A CA 1
ATOM 726 C C . TRP A 1 97 ? -15.264 -11.415 12.758 1.00 94.94 97 TRP A C 1
ATOM 728 O O . TRP A 1 97 ? -14.227 -11.791 13.315 1.00 94.94 97 TRP A O 1
ATOM 738 N N . ARG A 1 98 ? -16.273 -12.254 12.508 1.00 91.38 98 ARG A N 1
ATOM 739 C CA . ARG A 1 98 ? -16.243 -13.694 12.783 1.00 91.38 98 ARG A CA 1
ATOM 740 C C . ARG A 1 98 ? -16.843 -14.457 11.603 1.00 91.38 98 ARG A C 1
ATOM 742 O O . ARG A 1 98 ? -17.987 -14.214 11.239 1.00 91.38 98 ARG A O 1
ATOM 749 N N . GLY A 1 99 ? -16.084 -15.404 11.052 1.00 86.81 99 GLY A N 1
ATOM 750 C CA . GLY A 1 99 ? -16.521 -16.223 9.918 1.00 86.81 99 GLY A CA 1
ATOM 751 C C . GLY A 1 99 ? -16.596 -15.457 8.592 1.00 86.81 99 GLY A C 1
ATOM 752 O O . GLY A 1 99 ? -16.051 -14.361 8.458 1.00 86.81 99 GLY A O 1
ATOM 753 N N . ALA A 1 100 ? -17.251 -16.063 7.603 1.00 85.50 100 ALA A N 1
ATOM 754 C CA . ALA A 1 100 ? -17.554 -15.408 6.337 1.00 85.50 100 ALA A CA 1
ATOM 755 C C . ALA A 1 100 ? -18.771 -14.493 6.524 1.00 85.50 100 ALA A C 1
ATOM 757 O O . ALA A 1 100 ? -19.800 -14.950 7.015 1.00 85.50 100 ALA A O 1
ATOM 758 N N . LEU A 1 101 ? -18.626 -13.223 6.150 1.00 89.38 101 LEU A N 1
ATOM 759 C CA . LEU A 1 101 ? -19.688 -12.220 6.152 1.00 89.38 101 LEU A CA 1
ATOM 760 C C . LEU A 1 101 ? -19.754 -11.611 4.752 1.00 89.38 101 LEU A C 1
ATOM 762 O O . LEU A 1 101 ? -18.709 -11.366 4.142 1.00 89.38 101 LEU A O 1
ATOM 766 N N . ASP A 1 102 ? -20.960 -11.367 4.251 1.00 90.44 102 ASP A N 1
ATOM 767 C CA . ASP A 1 102 ? -21.143 -10.486 3.098 1.00 90.44 102 ASP A CA 1
ATOM 768 C C . ASP A 1 102 ? -21.146 -9.008 3.529 1.00 90.44 102 ASP A C 1
ATOM 770 O O . ASP A 1 102 ? -21.097 -8.687 4.720 1.00 90.44 102 ASP A O 1
ATOM 774 N N . PHE A 1 103 ? -21.202 -8.097 2.556 1.00 92.00 103 PHE A N 1
ATOM 775 C CA . PHE A 1 103 ? -21.196 -6.660 2.821 1.00 92.00 103 PHE A CA 1
ATOM 776 C C . PHE A 1 103 ? -22.350 -6.209 3.733 1.00 92.00 103 PHE A C 1
ATOM 778 O O . PHE A 1 103 ? -22.147 -5.377 4.623 1.00 92.00 103 PHE A O 1
ATOM 785 N N . ALA A 1 104 ? -23.557 -6.751 3.545 1.00 92.88 104 ALA A N 1
ATOM 786 C CA . ALA A 1 104 ? -24.730 -6.347 4.315 1.00 92.88 104 ALA A CA 1
ATOM 787 C C . ALA A 1 104 ? -24.625 -6.819 5.771 1.00 92.88 104 ALA A C 1
ATOM 789 O O . ALA A 1 104 ? -24.885 -6.045 6.695 1.00 92.88 104 ALA A O 1
ATOM 790 N N . GLU A 1 105 ? -24.198 -8.064 5.986 1.00 94.62 105 GLU A N 1
ATOM 791 C CA . GLU A 1 105 ? -23.962 -8.607 7.319 1.00 94.62 105 GLU A CA 1
ATOM 792 C C . GLU A 1 105 ? -22.806 -7.899 8.029 1.00 94.62 105 GLU A C 1
ATOM 794 O O . GLU A 1 105 ? -22.926 -7.555 9.207 1.00 94.62 105 GLU A O 1
ATOM 799 N N . ALA A 1 106 ? -21.696 -7.661 7.326 1.00 94.31 106 ALA A N 1
ATOM 800 C CA . ALA A 1 106 ? -20.533 -6.969 7.868 1.00 94.31 106 ALA A CA 1
ATOM 801 C C . ALA A 1 106 ? -20.884 -5.529 8.274 1.00 94.31 106 ALA A C 1
ATOM 803 O O . ALA A 1 106 ? -20.570 -5.113 9.388 1.00 94.31 106 ALA A O 1
ATOM 804 N N . SER A 1 107 ? -21.638 -4.810 7.438 1.00 94.88 107 SER A N 1
ATOM 805 C CA . SER A 1 107 ? -22.098 -3.442 7.719 1.00 94.88 107 SER A CA 1
ATOM 806 C C . SER A 1 107 ? -22.940 -3.318 8.995 1.00 94.88 107 SER A C 1
ATOM 808 O O . SER A 1 107 ? -23.018 -2.237 9.575 1.00 94.88 107 SER A O 1
ATOM 810 N N . GLN A 1 108 ? -23.597 -4.398 9.426 1.00 95.75 108 GLN A N 1
ATOM 811 C CA . GLN A 1 108 ? -24.451 -4.406 10.618 1.00 95.75 108 GLN A CA 1
ATOM 812 C C . GLN A 1 108 ? -23.745 -4.954 11.862 1.00 95.75 108 GLN A C 1
ATOM 814 O O . GLN A 1 108 ? -24.017 -4.498 12.971 1.00 95.75 108 GLN A O 1
ATOM 819 N N . LYS A 1 109 ? -22.896 -5.976 11.694 1.00 96.50 109 LYS A N 1
ATOM 820 C CA . LYS A 1 109 ? -22.285 -6.718 12.808 1.00 96.50 109 LYS A CA 1
ATOM 821 C C . LYS A 1 109 ? -20.963 -6.113 13.275 1.00 96.50 109 LYS A C 1
ATOM 823 O O . LYS A 1 109 ? -20.625 -6.261 14.449 1.00 96.50 109 LYS A O 1
ATOM 828 N N . LEU A 1 110 ? -20.202 -5.494 12.373 1.00 97.00 110 LEU A N 1
ATOM 829 C CA . LEU A 1 110 ? -18.898 -4.928 12.707 1.00 97.00 110 LEU A CA 1
ATOM 830 C C . LEU A 1 110 ? -19.054 -3.612 13.475 1.00 97.00 110 LEU A C 1
ATOM 832 O O . LEU A 1 110 ? -19.989 -2.844 13.257 1.00 97.00 110 LEU A O 1
ATOM 836 N N . THR A 1 111 ? -18.116 -3.340 14.376 1.00 96.88 111 THR A N 1
ATOM 837 C CA . THR A 1 111 ? -18.119 -2.135 15.217 1.00 96.88 111 THR A CA 1
ATOM 838 C C . THR A 1 111 ? -16.939 -1.234 14.881 1.00 96.88 111 THR A C 1
ATOM 840 O O . THR A 1 111 ? -15.920 -1.702 14.385 1.00 96.88 111 THR A O 1
ATOM 843 N N . ASN A 1 112 ? -17.054 0.070 15.162 1.00 95.00 112 ASN A N 1
ATOM 844 C CA . ASN A 1 112 ? -15.994 1.059 14.908 1.00 95.00 112 ASN A CA 1
ATOM 845 C C . ASN A 1 112 ? -15.488 1.061 13.452 1.00 95.00 112 ASN A C 1
ATOM 847 O O . ASN A 1 112 ? -14.293 1.209 13.208 1.00 95.00 112 ASN A O 1
ATOM 851 N N . ILE A 1 113 ? -16.393 0.853 12.497 1.00 96.38 113 ILE A N 1
ATOM 852 C CA . ILE A 1 113 ? -16.091 0.865 11.065 1.00 96.38 113 ILE A CA 1
ATOM 853 C C . ILE A 1 113 ? -16.629 2.130 10.402 1.00 96.38 113 ILE A C 1
ATOM 855 O O . ILE A 1 113 ? -17.600 2.727 10.869 1.00 96.38 113 ILE A O 1
ATOM 859 N N . GLU A 1 114 ? -16.024 2.496 9.279 1.00 96.81 114 GLU A N 1
ATOM 860 C CA . GLU A 1 114 ? -16.579 3.465 8.338 1.00 96.81 114 GLU A CA 1
ATOM 861 C C . GLU A 1 114 ? -17.003 2.742 7.060 1.00 96.81 114 GLU A C 1
ATOM 863 O O . GLU A 1 114 ? -16.328 1.812 6.626 1.00 96.81 114 GLU A O 1
ATOM 868 N N . ILE A 1 115 ? -18.126 3.140 6.459 1.00 95.44 115 ILE A N 1
ATOM 869 C CA . ILE A 1 115 ? -18.699 2.429 5.307 1.00 95.44 115 ILE A CA 1
ATOM 870 C C . ILE A 1 115 ? -18.910 3.395 4.149 1.00 95.44 115 ILE A C 1
ATOM 872 O O . ILE A 1 115 ? -19.601 4.406 4.300 1.00 95.44 115 ILE A O 1
ATOM 876 N N . ASP A 1 116 ? -18.373 3.048 2.983 1.00 94.50 116 ASP A N 1
ATOM 877 C CA . ASP A 1 116 ? -18.755 3.665 1.718 1.00 94.50 116 ASP A CA 1
ATOM 878 C C . ASP A 1 116 ? -19.813 2.785 1.041 1.00 94.50 116 ASP A C 1
ATOM 880 O O . ASP A 1 11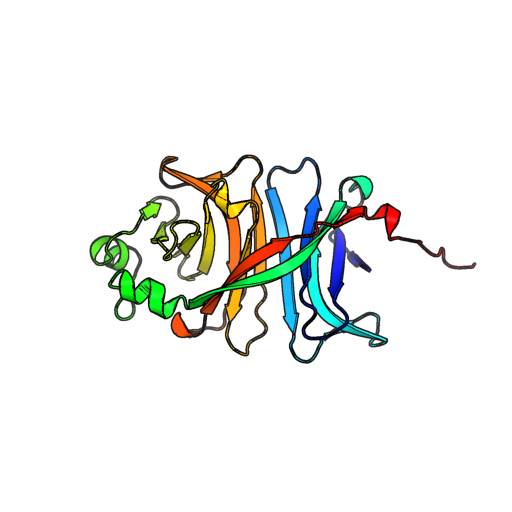6 ? -19.503 1.784 0.404 1.00 94.50 116 ASP A O 1
ATOM 884 N N . GLN A 1 117 ? -21.088 3.135 1.219 1.00 91.44 117 GLN A N 1
ATOM 885 C CA . GLN A 1 117 ? -22.213 2.353 0.687 1.00 91.44 117 GLN A CA 1
ATOM 886 C C . GLN A 1 117 ? -22.249 2.321 -0.846 1.00 91.44 117 GLN A C 1
ATOM 888 O O . GLN A 1 117 ? -22.810 1.392 -1.421 1.00 91.44 117 GLN A O 1
ATOM 893 N N . GLN A 1 118 ? -21.692 3.341 -1.504 1.00 90.00 118 GLN A N 1
ATOM 894 C CA . GLN A 1 118 ? -21.704 3.429 -2.960 1.00 90.00 118 GLN A CA 1
ATOM 895 C C . GLN A 1 118 ? -20.711 2.438 -3.567 1.00 90.00 118 GLN A C 1
ATOM 897 O O . GLN A 1 118 ? -21.063 1.715 -4.495 1.00 90.00 118 GLN A O 1
ATOM 902 N N . GLU A 1 119 ? -19.495 2.406 -3.024 1.00 89.88 119 GLU A N 1
ATOM 903 C CA . GLU A 1 119 ? -18.420 1.529 -3.500 1.00 89.88 119 GLU A CA 1
ATOM 904 C C . GLU A 1 119 ? -18.447 0.147 -2.821 1.00 89.88 119 GLU A C 1
ATOM 906 O O . GLU A 1 119 ? -17.772 -0.768 -3.264 1.00 89.88 119 GLU A O 1
ATOM 911 N N . GLN A 1 120 ? -19.269 -0.027 -1.779 1.00 92.69 120 GLN A N 1
ATOM 912 C CA . GLN A 1 120 ? -19.301 -1.218 -0.918 1.00 92.69 120 GLN A CA 1
ATOM 913 C C . GLN A 1 120 ? -17.965 -1.499 -0.207 1.00 92.69 120 GLN A C 1
ATOM 915 O O . GLN A 1 120 ? -17.611 -2.648 0.062 1.00 92.69 120 GLN A O 1
ATOM 920 N N . ASP A 1 121 ? -17.263 -0.427 0.170 1.00 94.25 121 ASP A N 1
ATOM 921 C CA . ASP A 1 121 ? -16.044 -0.490 0.975 1.00 94.25 121 ASP A CA 1
ATOM 922 C C . ASP A 1 121 ? -16.389 -0.481 2.475 1.00 94.25 121 ASP A C 1
ATOM 924 O O . ASP A 1 121 ? -17.145 0.379 2.948 1.00 94.25 121 ASP A O 1
ATOM 928 N N . ILE A 1 122 ? -15.743 -1.349 3.256 1.00 95.69 122 ILE A N 1
ATOM 929 C CA . ILE A 1 122 ? -15.685 -1.244 4.721 1.00 95.69 122 ILE A CA 1
ATOM 930 C C . ILE A 1 122 ? -14.267 -0.872 5.146 1.00 95.69 122 ILE A C 1
ATOM 932 O O . ILE A 1 122 ? -13.309 -1.593 4.874 1.00 95.69 122 ILE A O 1
ATOM 936 N N . TYR A 1 123 ? -14.147 0.238 5.869 1.00 97.31 123 TYR A N 1
ATOM 937 C CA . TYR A 1 123 ? -12.901 0.741 6.427 1.00 97.31 123 TYR A CA 1
ATOM 938 C C . TYR A 1 123 ? -12.832 0.400 7.917 1.00 97.31 123 TYR A C 1
ATOM 940 O O . TYR A 1 123 ? -13.657 0.853 8.714 1.00 97.31 123 TYR A O 1
ATOM 948 N N . LEU A 1 124 ? -11.813 -0.360 8.302 1.00 97.62 124 LEU A N 1
ATOM 949 C CA . LEU A 1 124 ? -11.548 -0.773 9.675 1.00 97.62 124 LEU A CA 1
ATOM 950 C C . LEU A 1 124 ? -10.321 -0.029 10.203 1.00 97.62 124 LEU A C 1
ATOM 952 O O . LEU A 1 124 ? -9.245 -0.088 9.603 1.00 97.62 124 LEU A O 1
ATOM 956 N N . SER A 1 125 ? -10.474 0.702 11.305 1.00 96.00 125 SER A N 1
ATOM 957 C CA . SER A 1 125 ? -9.380 1.465 11.910 1.00 96.00 125 SER A CA 1
ATOM 958 C C . SER A 1 125 ? -8.252 0.556 12.391 1.00 96.00 125 SER A C 1
ATOM 960 O O . SER A 1 125 ? -8.459 -0.357 13.180 1.00 96.00 125 SER A O 1
ATOM 962 N N . ILE A 1 126 ? -7.018 0.858 11.998 1.00 95.56 126 ILE A N 1
ATOM 963 C CA . ILE A 1 126 ? -5.848 0.156 12.529 1.00 95.56 126 ILE A CA 1
ATOM 964 C C . ILE A 1 126 ? -5.314 0.932 13.745 1.00 95.56 126 ILE A C 1
ATOM 966 O O . ILE A 1 126 ? -5.293 2.173 13.716 1.00 95.56 126 ILE A O 1
ATOM 970 N N . PRO A 1 127 ? -4.868 0.247 14.821 1.00 89.06 127 PRO A N 1
ATOM 971 C CA . PRO A 1 127 ? -4.246 0.902 15.966 1.00 89.06 127 PRO A CA 1
ATOM 972 C C . PRO A 1 127 ? -3.168 1.913 15.554 1.00 89.06 127 PRO A C 1
ATOM 974 O O . PRO A 1 127 ? -2.323 1.638 14.705 1.00 89.06 127 PRO A O 1
ATOM 977 N N . GLY A 1 128 ? -3.215 3.099 16.162 1.00 87.38 128 GLY A N 1
ATOM 978 C CA . GLY A 1 128 ? -2.381 4.249 15.796 1.00 87.38 128 GLY A CA 1
ATOM 979 C C . GLY A 1 128 ? -3.121 5.321 14.991 1.00 87.38 128 GLY A C 1
ATOM 980 O O . GLY A 1 128 ? -2.674 6.461 14.976 1.00 87.38 128 GLY A O 1
ATOM 981 N N . GLY A 1 129 ? -4.271 4.998 14.381 1.00 91.31 129 GLY A N 1
ATOM 982 C CA . GLY A 1 129 ? -5.155 5.990 13.749 1.00 91.31 129 GLY A CA 1
ATOM 983 C C . GLY A 1 129 ? -4.599 6.628 12.471 1.00 91.31 129 GLY A C 1
ATOM 984 O O . GLY A 1 129 ? -5.122 7.632 12.004 1.00 91.31 129 GLY A O 1
ATOM 985 N N . GLU A 1 130 ? -3.534 6.061 11.909 1.00 96.06 130 GLU A N 1
ATOM 986 C CA . GLU A 1 130 ? -2.866 6.551 10.696 1.00 96.06 130 GLU A CA 1
ATOM 987 C C . GLU A 1 130 ? -3.361 5.860 9.429 1.00 96.06 130 GLU A C 1
ATOM 989 O O . GLU A 1 130 ? -3.237 6.395 8.325 1.00 96.06 130 GLU A O 1
ATOM 994 N N . THR A 1 131 ? -3.900 4.654 9.587 1.00 97.31 131 THR A N 1
ATOM 995 C CA . THR A 1 131 ? -4.302 3.790 8.486 1.00 97.31 131 THR A CA 1
ATOM 996 C C . THR A 1 131 ? -5.617 3.087 8.781 1.00 97.31 131 THR A C 1
ATOM 998 O O . THR A 1 131 ? -6.022 2.928 9.937 1.00 97.31 131 THR A O 1
ATOM 1001 N N . MET A 1 132 ? -6.285 2.670 7.713 1.00 97.62 132 MET A N 1
ATOM 1002 C CA . MET A 1 132 ? -7.475 1.838 7.766 1.00 97.62 132 MET A CA 1
ATOM 1003 C C . MET A 1 132 ? -7.302 0.659 6.817 1.00 97.62 132 MET A C 1
ATOM 1005 O O . MET A 1 132 ? -6.877 0.839 5.674 1.00 97.62 132 MET A O 1
ATOM 1009 N N . LEU A 1 133 ? -7.634 -0.540 7.286 1.00 97.19 133 LEU A N 1
ATOM 1010 C CA . LEU A 1 133 ? -7.800 -1.693 6.412 1.00 97.19 133 LEU A CA 1
ATOM 1011 C C . LEU A 1 133 ? -9.094 -1.487 5.628 1.00 97.19 133 LEU A C 1
ATOM 1013 O O . LEU A 1 133 ? -10.120 -1.167 6.221 1.00 97.19 133 LEU A O 1
ATOM 1017 N N . VAL A 1 134 ? -9.045 -1.652 4.316 1.00 95.88 134 VAL A N 1
ATOM 1018 C CA . VAL A 1 134 ? -10.206 -1.539 3.439 1.00 95.88 134 VAL A CA 1
ATOM 1019 C C . VAL A 1 134 ? -10.535 -2.926 2.933 1.00 95.88 134 VAL A C 1
ATOM 1021 O O . VAL A 1 134 ? -9.663 -3.606 2.386 1.00 95.88 134 VAL A O 1
ATOM 1024 N N . VAL A 1 135 ? -11.782 -3.330 3.133 1.00 92.69 135 VAL A N 1
ATOM 1025 C CA . VAL A 1 135 ? -12.338 -4.516 2.498 1.00 92.69 135 VAL A CA 1
ATOM 1026 C C . VAL A 1 135 ? -13.375 -4.069 1.484 1.00 92.69 135 VAL A C 1
ATOM 1028 O O . VAL A 1 135 ? -14.394 -3.489 1.855 1.00 92.69 135 VAL A O 1
ATOM 1031 N N . ASP A 1 136 ? -13.059 -4.308 0.221 1.00 88.69 136 ASP A N 1
ATOM 1032 C CA . ASP A 1 136 ? -13.856 -3.954 -0.950 1.00 88.69 136 ASP A CA 1
ATOM 1033 C C . ASP A 1 136 ? -14.576 -5.216 -1.446 1.00 88.69 136 ASP A C 1
ATOM 1035 O O . ASP A 1 136 ? -13.929 -6.236 -1.689 1.00 88.69 136 ASP A O 1
ATOM 1039 N N . TRP A 1 137 ? -15.908 -5.163 -1.543 1.00 82.81 137 TRP A N 1
ATOM 1040 C CA . TRP A 1 137 ? -16.768 -6.282 -1.958 1.00 82.81 137 TRP A CA 1
ATOM 1041 C C . TRP A 1 137 ? -17.210 -6.235 -3.428 1.00 82.81 137 TRP A C 1
ATOM 1043 O O . TRP A 1 137 ? -18.123 -6.979 -3.816 1.00 82.81 137 TRP A O 1
ATOM 1053 N N . GLU A 1 138 ? -16.608 -5.385 -4.265 1.00 75.25 138 GLU A N 1
ATOM 1054 C CA . GLU A 1 138 ? -17.065 -5.193 -5.637 1.00 75.25 138 GLU A CA 1
ATOM 1055 C C . GLU A 1 138 ? -17.186 -6.526 -6.417 1.00 75.25 138 GLU A C 1
ATOM 1057 O O . GLU A 1 138 ? -16.249 -7.313 -6.566 1.00 75.25 138 GLU A O 1
ATOM 1062 N N . LYS A 1 139 ? -18.382 -6.781 -6.972 1.00 58.28 139 LYS A N 1
ATOM 1063 C CA . LYS A 1 139 ? -18.655 -7.834 -7.978 1.00 58.28 139 LYS A CA 1
ATOM 1064 C C . LYS A 1 139 ? -18.235 -9.261 -7.578 1.00 58.28 139 LYS A C 1
ATOM 1066 O O . LYS A 1 139 ? -17.947 -10.085 -8.445 1.00 58.28 139 LYS A O 1
ATOM 1071 N N . GLY A 1 140 ? -18.274 -9.588 -6.287 1.00 56.81 140 GLY A N 1
ATOM 1072 C CA . GLY A 1 140 ? -18.037 -10.953 -5.803 1.00 56.81 140 GLY A CA 1
ATOM 1073 C C . GLY A 1 140 ? -16.562 -11.349 -5.725 1.00 56.81 140 GLY A C 1
ATOM 1074 O O . GLY A 1 140 ? -16.269 -12.527 -5.514 1.00 56.81 140 GLY A O 1
ATOM 1075 N N . ASN A 1 141 ? -15.649 -10.385 -5.864 1.00 64.56 141 ASN A N 1
ATOM 1076 C CA . ASN A 1 141 ? -14.264 -10.533 -5.448 1.00 64.56 141 ASN A CA 1
ATOM 1077 C C . ASN A 1 141 ? -14.028 -9.627 -4.239 1.00 64.56 141 ASN A C 1
ATOM 1079 O O . ASN A 1 141 ? -14.492 -8.493 -4.226 1.00 64.56 141 ASN A O 1
ATOM 1083 N N . VAL A 1 142 ? -13.346 -10.143 -3.220 1.00 68.88 142 VAL A N 1
ATOM 1084 C CA . VAL A 1 142 ? -13.006 -9.344 -2.043 1.00 68.88 142 VAL A CA 1
ATOM 1085 C C . VAL A 1 142 ? -11.570 -8.875 -2.194 1.00 68.88 142 VAL A C 1
ATOM 1087 O O . VAL A 1 142 ? -10.642 -9.677 -2.076 1.00 68.88 142 VAL A O 1
ATOM 1090 N N . ASN A 1 143 ? -11.395 -7.582 -2.453 1.00 82.88 143 ASN A N 1
ATOM 1091 C CA . ASN A 1 143 ? -10.079 -6.962 -2.521 1.00 82.88 143 ASN A CA 1
ATOM 1092 C C . ASN A 1 1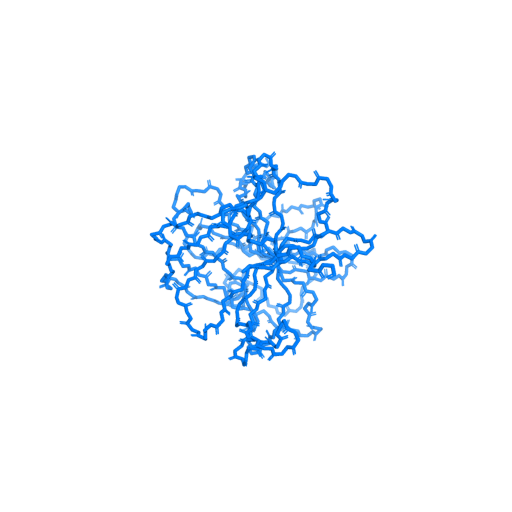43 ? -9.719 -6.354 -1.169 1.00 82.88 143 ASN A C 1
ATOM 1094 O O . ASN A 1 143 ? -10.568 -5.813 -0.458 1.00 82.88 143 ASN A O 1
ATOM 1098 N N . ILE A 1 144 ? -8.436 -6.441 -0.821 1.00 89.50 144 ILE A N 1
ATOM 1099 C CA . ILE A 1 144 ? -7.905 -5.883 0.420 1.00 89.50 144 ILE A CA 1
ATOM 1100 C C . ILE A 1 144 ? -6.920 -4.781 0.098 1.00 89.50 144 ILE A C 1
ATOM 1102 O O . ILE A 1 144 ? -5.954 -4.978 -0.647 1.00 89.50 144 ILE A O 1
ATOM 1106 N N . ALA A 1 145 ? -7.148 -3.636 0.726 1.00 94.62 145 ALA A N 1
ATOM 1107 C CA . ALA A 1 145 ? -6.260 -2.501 0.634 1.00 94.62 145 ALA A CA 1
ATOM 1108 C C . ALA A 1 145 ? -5.981 -1.883 2.006 1.00 94.62 145 ALA A C 1
ATOM 1110 O O . ALA A 1 145 ? -6.641 -2.160 3.004 1.00 94.62 145 ALA A O 1
ATOM 1111 N N . LEU A 1 146 ? -4.967 -1.031 2.051 1.00 97.06 146 LEU A N 1
ATOM 1112 C CA . LEU A 1 146 ? -4.584 -0.242 3.208 1.00 97.06 146 LEU A CA 1
ATOM 1113 C C . LEU A 1 146 ? -4.664 1.227 2.821 1.00 97.06 146 LEU A C 1
ATOM 1115 O O . LEU A 1 146 ? -3.831 1.727 2.061 1.00 97.06 146 LEU A O 1
ATOM 1119 N N . ALA A 1 147 ? -5.664 1.919 3.350 1.00 97.44 147 ALA A N 1
ATOM 1120 C CA . ALA A 1 147 ? -5.812 3.354 3.201 1.00 97.44 147 ALA A CA 1
ATOM 1121 C C . ALA A 1 147 ? -4.943 4.071 4.235 1.00 97.44 147 ALA A C 1
ATOM 1123 O O . ALA A 1 147 ? -5.089 3.852 5.435 1.00 97.44 147 ALA A O 1
ATOM 1124 N N . VAL A 1 148 ? -4.065 4.963 3.783 1.00 97.62 148 VAL A N 1
ATOM 1125 C CA . VAL A 1 148 ? -3.283 5.850 4.649 1.00 97.62 148 VAL A CA 1
ATOM 1126 C C . VAL A 1 148 ? -3.951 7.212 4.698 1.00 97.62 148 VAL A C 1
ATOM 1128 O O . VAL A 1 148 ? -4.119 7.876 3.667 1.00 97.62 148 VAL A O 1
ATOM 1131 N N . LEU A 1 149 ? -4.305 7.640 5.905 1.00 97.62 149 LEU A N 1
ATOM 1132 C CA . LEU A 1 149 ? -4.961 8.918 6.128 1.00 97.62 149 LEU A CA 1
ATOM 1133 C C . LEU A 1 149 ? -3.980 10.074 5.902 1.00 97.62 149 LEU A C 1
ATOM 1135 O O . LEU A 1 149 ? -2.792 9.982 6.206 1.00 97.62 149 LEU A O 1
ATOM 1139 N N . ALA A 1 150 ? -4.478 11.184 5.369 1.00 96.94 150 ALA A N 1
ATOM 1140 C CA . ALA A 1 150 ? -3.716 12.398 5.106 1.00 96.94 150 ALA A CA 1
ATOM 1141 C C . ALA A 1 150 ? -3.460 13.180 6.405 1.00 96.94 150 ALA A C 1
ATOM 1143 O O . ALA A 1 150 ? -4.024 14.249 6.635 1.00 96.94 150 ALA A O 1
ATOM 1144 N N . LEU A 1 151 ? -2.620 12.619 7.275 1.00 96.31 151 LEU A N 1
ATOM 1145 C CA . LEU A 1 151 ? -2.250 13.200 8.565 1.00 96.31 151 LEU A CA 1
ATOM 1146 C C . LEU A 1 151 ? -0.770 13.598 8.574 1.00 96.31 151 LEU A C 1
ATOM 1148 O O . LEU A 1 151 ? 0.043 12.879 7.985 1.00 96.31 151 LEU A O 1
ATOM 1152 N N . PRO A 1 152 ? -0.376 14.658 9.309 1.00 94.75 152 PRO A N 1
ATOM 1153 C CA . PRO A 1 152 ? 1.025 15.063 9.414 1.00 94.75 152 PRO A CA 1
ATOM 1154 C C . PRO A 1 152 ? 1.976 13.938 9.842 1.00 94.75 152 PRO A C 1
ATOM 1156 O O . PRO A 1 152 ? 3.074 13.831 9.302 1.00 94.75 152 PRO A O 1
ATOM 1159 N N . SER A 1 153 ? 1.548 13.065 10.762 1.00 93.75 153 SER A N 1
ATOM 1160 C CA . SER A 1 153 ? 2.365 11.945 11.254 1.00 93.75 153 SER A CA 1
ATOM 1161 C C . SER A 1 153 ? 2.661 10.889 10.185 1.00 93.75 153 SER A C 1
ATOM 1163 O O . SER A 1 153 ? 3.642 10.158 10.292 1.00 93.75 153 SER A O 1
ATOM 1165 N N . THR A 1 154 ? 1.852 10.820 9.124 1.00 94.62 154 THR A N 1
ATOM 1166 C CA . THR A 1 154 ? 2.055 9.849 8.044 1.00 94.62 154 THR A CA 1
ATOM 1167 C C . THR A 1 154 ? 3.089 10.313 7.025 1.00 94.62 154 THR A C 1
ATOM 1169 O O . THR A 1 154 ? 3.636 9.477 6.309 1.00 94.62 154 THR A O 1
ATOM 1172 N N . TYR A 1 155 ? 3.408 11.610 6.942 1.00 90.75 155 TYR A N 1
ATOM 1173 C CA . TYR A 1 155 ? 4.343 12.137 5.936 1.00 90.75 155 TYR A CA 1
ATOM 1174 C C . TYR A 1 155 ? 5.775 11.625 6.102 1.00 90.75 155 TYR A C 1
ATOM 1176 O O . TYR A 1 155 ? 6.526 11.585 5.132 1.00 90.75 155 TYR A O 1
ATOM 1184 N N . THR A 1 156 ? 6.139 11.187 7.304 1.00 92.31 156 THR A N 1
ATOM 1185 C CA . THR A 1 156 ? 7.447 10.592 7.615 1.00 92.31 156 THR A CA 1
ATOM 1186 C C . THR A 1 156 ? 7.383 9.074 7.749 1.00 92.31 156 THR A C 1
ATOM 1188 O O . THR A 1 156 ? 8.289 8.470 8.323 1.00 92.31 156 THR A O 1
ATOM 1191 N N . LYS A 1 157 ? 6.319 8.448 7.234 1.00 95.06 157 LYS A N 1
ATOM 1192 C CA . LYS A 1 157 ? 6.125 7.000 7.282 1.00 95.06 157 LYS A CA 1
ATOM 1193 C C . LYS A 1 157 ? 5.888 6.406 5.906 1.00 95.06 157 LYS A C 1
ATOM 1195 O O . LYS A 1 157 ? 5.254 7.018 5.042 1.00 95.06 157 LYS A O 1
ATOM 1200 N N . ALA A 1 158 ? 6.359 5.183 5.736 1.00 93.31 158 ALA A N 1
ATOM 1201 C CA . ALA A 1 158 ? 5.976 4.291 4.657 1.00 93.31 158 ALA A CA 1
ATOM 1202 C C . ALA A 1 158 ? 5.125 3.150 5.216 1.00 93.31 158 ALA A C 1
ATOM 1204 O O . ALA A 1 158 ? 5.255 2.778 6.381 1.00 93.31 158 ALA A O 1
ATOM 1205 N N . PHE A 1 159 ? 4.258 2.601 4.375 1.00 94.00 159 PHE A N 1
ATOM 1206 C CA . PHE A 1 159 ? 3.395 1.488 4.740 1.00 94.00 159 PHE A CA 1
ATOM 1207 C C . PHE A 1 159 ? 3.461 0.431 3.651 1.00 94.00 159 PHE A C 1
ATOM 1209 O O . PHE A 1 159 ? 3.651 0.759 2.482 1.00 94.00 159 PHE A O 1
ATOM 1216 N N . GLU A 1 160 ? 3.302 -0.829 4.032 1.00 91.00 160 GLU A N 1
ATOM 1217 C CA . GLU A 1 160 ? 3.252 -1.937 3.088 1.00 91.00 160 GLU A CA 1
ATOM 1218 C C . GLU A 1 160 ? 2.226 -2.976 3.542 1.00 91.00 160 GLU A C 1
ATOM 1220 O O . GLU A 1 160 ? 2.111 -3.276 4.731 1.00 91.00 160 GLU A O 1
ATOM 1225 N N . LEU A 1 161 ? 1.520 -3.555 2.570 1.00 92.56 161 LEU A N 1
ATOM 1226 C CA . LEU A 1 161 ? 0.828 -4.829 2.731 1.00 92.56 161 LEU A CA 1
ATOM 1227 C C . LEU A 1 161 ? 1.698 -5.938 2.155 1.00 92.56 161 LEU A C 1
ATOM 1229 O O . LEU A 1 161 ? 2.346 -5.741 1.127 1.00 92.56 161 LEU A O 1
ATOM 1233 N N . SER A 1 162 ? 1.708 -7.109 2.775 1.00 90.12 162 SER A N 1
ATOM 1234 C CA . SER A 1 162 ? 2.331 -8.305 2.209 1.00 90.12 162 SER A CA 1
ATOM 1235 C C . SER A 1 162 ? 1.523 -9.551 2.554 1.00 90.12 162 SER A C 1
ATOM 1237 O O . SER A 1 162 ? 0.631 -9.503 3.395 1.00 90.12 162 SER A O 1
ATOM 1239 N N . VAL A 1 163 ? 1.811 -10.667 1.883 1.00 89.62 163 VAL A N 1
ATOM 1240 C CA . VAL A 1 163 ? 1.231 -11.967 2.228 1.00 89.62 163 VAL A CA 1
ATOM 1241 C C . VAL A 1 163 ? 2.355 -12.896 2.647 1.00 89.62 163 VAL A C 1
ATOM 1243 O O . VAL A 1 163 ? 3.334 -13.083 1.920 1.00 89.62 163 VAL A O 1
ATOM 1246 N N . LYS A 1 164 ? 2.222 -13.483 3.834 1.00 86.31 164 LYS A N 1
ATOM 1247 C CA . LYS A 1 164 ? 3.266 -14.296 4.453 1.00 86.31 164 LYS A CA 1
ATOM 1248 C C . LYS A 1 164 ? 3.732 -15.428 3.532 1.00 86.31 164 LYS A C 1
ATOM 1250 O O . LYS A 1 164 ? 2.968 -16.325 3.184 1.00 86.31 164 LYS A O 1
ATOM 1255 N N . GLY A 1 165 ? 5.017 -15.399 3.172 1.00 77.94 165 GLY A N 1
ATOM 1256 C CA . GLY A 1 165 ? 5.675 -16.447 2.385 1.00 77.94 165 GLY A CA 1
ATOM 1257 C C . GLY A 1 165 ? 5.201 -16.568 0.933 1.00 77.94 165 GLY A C 1
ATOM 1258 O O . GLY A 1 165 ? 5.525 -17.561 0.282 1.00 77.94 165 GLY A O 1
ATOM 1259 N N . LYS A 1 166 ? 4.435 -15.595 0.418 1.00 80.44 166 LYS A N 1
ATOM 1260 C CA . LYS A 1 166 ? 3.897 -15.618 -0.947 1.00 80.44 166 LYS A CA 1
ATOM 1261 C C . LYS A 1 166 ? 4.280 -14.335 -1.694 1.00 80.44 166 LYS A C 1
ATOM 1263 O O . LYS A 1 166 ? 3.986 -13.242 -1.210 1.00 80.44 166 LYS A O 1
ATOM 1268 N N . PRO A 1 167 ? 4.888 -14.431 -2.890 1.00 78.25 167 PRO A N 1
ATOM 1269 C CA . PRO A 1 167 ? 5.049 -13.269 -3.747 1.00 78.25 167 PRO A CA 1
ATOM 1270 C C . PRO A 1 167 ? 3.680 -12.907 -4.331 1.00 78.25 167 PRO A C 1
ATOM 1272 O O . PRO A 1 167 ? 3.147 -13.628 -5.170 1.00 78.25 167 PRO A O 1
ATOM 1275 N N . VAL A 1 168 ? 3.111 -11.797 -3.871 1.00 83.94 168 VAL A N 1
ATOM 1276 C CA . VAL A 1 168 ? 1.849 -11.243 -4.380 1.00 83.94 168 VAL A CA 1
ATOM 1277 C C . VAL A 1 168 ? 2.146 -9.904 -5.047 1.00 83.94 168 VAL A C 1
ATOM 1279 O O . VAL A 1 168 ? 3.021 -9.160 -4.581 1.00 83.94 168 VAL A O 1
ATOM 1282 N N . LYS A 1 169 ? 1.464 -9.623 -6.163 1.00 86.50 169 LYS A N 1
ATOM 1283 C CA . LYS A 1 169 ? 1.571 -8.337 -6.855 1.00 86.50 169 LYS A CA 1
ATOM 1284 C C . LYS A 1 169 ? 0.888 -7.273 -6.002 1.00 86.50 169 LYS A C 1
ATOM 1286 O O . LYS A 1 169 ? -0.157 -7.511 -5.408 1.00 86.50 169 LYS A O 1
ATOM 1291 N N . ARG A 1 170 ? 1.513 -6.107 -5.878 1.00 90.25 170 ARG A N 1
ATOM 1292 C CA . ARG A 1 170 ? 1.017 -5.034 -5.013 1.00 90.25 170 ARG A CA 1
ATOM 1293 C C . ARG A 1 170 ? 1.048 -3.725 -5.758 1.00 90.25 170 ARG A C 1
ATOM 1295 O O . ARG A 1 170 ? 1.913 -3.536 -6.612 1.00 90.25 170 ARG A O 1
ATOM 1302 N N . TYR A 1 171 ? 0.166 -2.807 -5.397 1.00 92.25 171 TYR A N 1
ATOM 1303 C CA . TYR A 1 171 ? 0.247 -1.439 -5.886 1.00 92.25 171 TYR A CA 1
ATOM 1304 C C . TYR A 1 171 ? 0.263 -0.451 -4.742 1.00 92.25 171 TYR A C 1
ATOM 1306 O O . TYR A 1 171 ? -0.412 -0.637 -3.736 1.00 92.25 171 TYR A O 1
ATOM 1314 N N . SER A 1 172 ? 1.017 0.623 -4.925 1.00 92.88 172 SER A N 1
ATOM 1315 C CA . SER A 1 172 ? 0.867 1.846 -4.152 1.00 92.88 172 SER A CA 1
ATOM 1316 C C . SER A 1 172 ? 0.273 2.918 -5.043 1.00 92.88 172 SER A C 1
ATOM 1318 O O . SER A 1 172 ? 0.778 3.172 -6.138 1.00 92.88 172 SER A O 1
ATOM 1320 N N . HIS A 1 173 ? -0.768 3.558 -4.544 1.00 93.81 173 HIS A N 1
ATOM 1321 C CA . HIS A 1 173 ? -1.377 4.735 -5.122 1.00 93.81 173 HIS A CA 1
ATOM 1322 C C . HIS A 1 173 ? -1.048 5.915 -4.224 1.00 93.81 173 HIS A C 1
ATOM 1324 O O . HIS A 1 173 ? -1.206 5.833 -3.004 1.00 93.81 173 HIS A O 1
ATOM 1330 N N . MET A 1 174 ? -0.605 7.011 -4.819 1.00 93.06 174 MET A N 1
ATOM 1331 C CA . MET A 1 174 ? -0.375 8.265 -4.119 1.00 93.06 174 MET A CA 1
ATOM 1332 C C . MET A 1 174 ? -1.256 9.349 -4.730 1.00 93.06 174 MET A C 1
ATOM 1334 O O . MET A 1 174 ? -1.189 9.603 -5.935 1.00 93.06 174 MET A O 1
ATOM 1338 N N . PHE A 1 175 ? -2.043 10.003 -3.878 1.00 94.44 175 PHE A N 1
ATOM 1339 C CA . PHE A 1 175 ? -3.012 11.024 -4.256 1.00 94.44 175 PHE A CA 1
ATOM 1340 C C . PHE A 1 175 ? -2.522 12.415 -3.852 1.00 94.44 175 PHE A C 1
ATOM 1342 O O . PHE A 1 175 ? -2.194 12.658 -2.687 1.00 94.44 175 PHE A O 1
ATOM 1349 N N . ASN A 1 176 ? -2.493 13.339 -4.811 1.00 91.19 176 ASN A N 1
ATOM 1350 C CA . ASN A 1 176 ? -2.181 14.743 -4.572 1.00 91.19 176 ASN A CA 1
ATOM 1351 C C . ASN A 1 176 ? -3.084 15.663 -5.424 1.00 91.19 176 ASN A C 1
ATOM 1353 O O . ASN A 1 176 ? -2.829 15.821 -6.618 1.00 91.19 176 ASN A O 1
ATOM 1357 N N . PRO A 1 177 ? -4.123 16.299 -4.849 1.00 93.94 177 PRO A N 1
ATOM 1358 C CA . PRO A 1 177 ? -4.463 16.321 -3.423 1.00 93.94 177 PRO A CA 1
ATOM 1359 C C . PRO A 1 177 ? -4.991 14.967 -2.906 1.00 93.94 177 PRO A C 1
ATOM 1361 O O . PRO A 1 177 ? -5.348 14.106 -3.712 1.00 93.94 177 PRO A O 1
ATOM 1364 N N . PRO A 1 178 ? -5.065 14.769 -1.574 1.00 96.06 178 PRO A N 1
ATOM 1365 C CA . PRO A 1 178 ? -5.682 13.584 -0.982 1.00 96.06 178 PRO A CA 1
ATOM 1366 C C . PRO A 1 178 ? -7.098 13.320 -1.509 1.00 96.06 178 PRO A C 1
ATOM 1368 O O . PRO A 1 178 ? -7.865 14.247 -1.778 1.00 96.06 178 PRO A O 1
ATOM 1371 N N . LYS A 1 179 ? -7.458 12.040 -1.622 1.00 95.38 179 LYS A N 1
ATOM 1372 C CA . LYS A 1 179 ? -8.776 11.600 -2.080 1.00 95.38 179 LYS A CA 1
ATOM 1373 C C . LYS A 1 1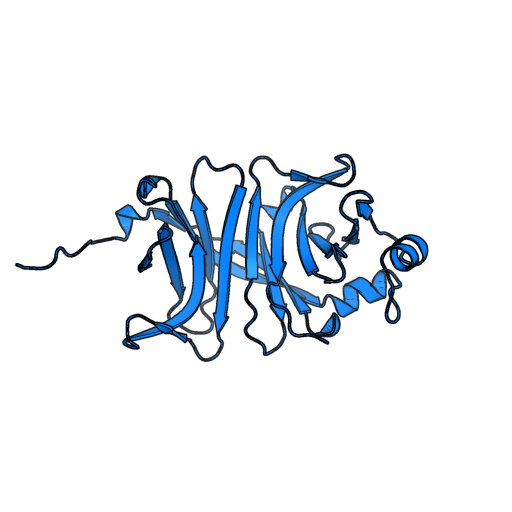79 ? -9.759 11.569 -0.911 1.00 95.38 179 LYS A C 1
ATOM 1375 O O . LYS A 1 179 ? -9.536 10.875 0.080 1.00 95.38 179 LYS A O 1
ATOM 1380 N N . ALA A 1 180 ? -10.871 12.280 -1.055 1.00 95.44 180 ALA A N 1
ATOM 1381 C CA . ALA A 1 180 ? -11.983 12.229 -0.117 1.00 95.44 180 ALA A CA 1
ATOM 1382 C C . ALA A 1 180 ? -12.749 10.896 -0.239 1.00 95.44 180 ALA A C 1
ATOM 1384 O O . ALA A 1 180 ? -13.089 10.472 -1.345 1.00 95.44 180 ALA A O 1
ATOM 1385 N N . LYS A 1 181 ? -13.055 10.261 0.894 1.00 95.25 181 LYS A N 1
ATOM 1386 C CA . LYS A 1 181 ? -13.869 9.040 1.007 1.00 95.25 181 LYS A CA 1
ATOM 1387 C C . LYS A 1 181 ? -14.920 9.193 2.102 1.00 95.25 181 LYS A C 1
ATOM 1389 O O . LYS A 1 181 ? -14.802 10.062 2.971 1.00 95.25 181 LYS A O 1
ATOM 1394 N N . VAL A 1 182 ? -15.963 8.362 2.042 1.00 94.75 182 VAL A N 1
ATOM 1395 C CA . VAL A 1 182 ? -17.023 8.296 3.062 1.00 94.75 182 VAL A CA 1
ATOM 1396 C C . VAL A 1 182 ? -17.648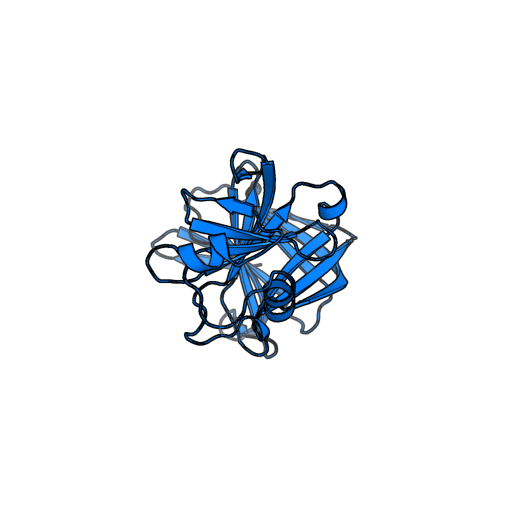 9.677 3.340 1.00 94.75 182 VAL A C 1
ATOM 1398 O O . VAL A 1 182 ? -17.606 10.210 4.453 1.00 94.75 182 VAL A O 1
ATOM 1401 N N . GLY A 1 183 ? -18.164 10.318 2.287 1.00 91.12 183 GLY A N 1
ATOM 1402 C CA . GLY A 1 183 ? -18.751 11.662 2.379 1.00 91.12 183 GLY A CA 1
ATOM 1403 C C . GLY A 1 183 ? -17.753 12.766 2.763 1.00 91.12 183 GLY A C 1
ATOM 1404 O O . GLY A 1 183 ? -18.155 13.799 3.286 1.00 91.12 183 GLY A O 1
ATOM 1405 N N . GLY A 1 184 ? -16.451 12.541 2.550 1.00 93.19 184 GLY A N 1
ATOM 1406 C CA . GLY A 1 184 ? -15.377 13.496 2.843 1.00 93.19 184 GLY A CA 1
ATOM 1407 C C . GLY A 1 184 ? -14.797 13.412 4.252 1.00 93.19 184 GLY A C 1
ATOM 1408 O O . GLY A 1 184 ? -13.844 14.134 4.551 1.00 93.19 184 GLY A O 1
ATOM 1409 N N . ARG A 1 185 ? -15.321 12.517 5.098 1.00 93.00 185 ARG A N 1
ATOM 1410 C CA . ARG A 1 185 ? -14.840 12.314 6.473 1.00 93.00 185 ARG A CA 1
ATOM 1411 C C . ARG A 1 185 ? -13.431 11.739 6.519 1.00 93.00 185 ARG A C 1
ATOM 1413 O O . ARG A 1 185 ? -12.670 12.066 7.424 1.00 93.00 185 ARG A O 1
ATOM 1420 N N . LEU A 1 186 ? -13.081 10.919 5.531 1.00 96.12 186 LEU A N 1
ATOM 1421 C CA . LEU A 1 186 ? -11.741 10.372 5.377 1.00 96.12 186 LEU A CA 1
ATOM 1422 C C . LEU A 1 186 ? -11.033 11.073 4.223 1.00 96.12 186 LEU A C 1
ATOM 1424 O O . LEU A 1 186 ? -11.569 11.177 3.121 1.00 96.12 186 LEU A O 1
ATOM 1428 N N . GLN A 1 187 ? -9.813 11.533 4.483 1.00 97.44 187 GLN A N 1
ATOM 1429 C CA . GLN A 1 187 ? -8.904 12.049 3.465 1.00 97.44 187 GLN A CA 1
ATOM 1430 C C . GLN A 1 187 ? -7.766 11.049 3.321 1.00 97.44 187 GLN A C 1
ATOM 1432 O O . GLN A 1 187 ? -7.005 10.849 4.264 1.00 97.44 187 GLN A O 1
ATOM 1437 N N . ILE A 1 188 ? -7.668 10.397 2.167 1.00 97.06 188 ILE A N 1
ATOM 1438 C CA . ILE A 1 188 ? -6.691 9.340 1.905 1.00 97.06 188 ILE A CA 1
ATOM 1439 C C . ILE A 1 188 ? -5.569 9.916 1.049 1.00 97.06 188 ILE A C 1
ATOM 1441 O O . ILE A 1 188 ? -5.797 10.350 -0.079 1.00 97.06 188 ILE A O 1
ATOM 1445 N N . ALA A 1 189 ? -4.347 9.915 1.577 1.00 96.06 189 ALA A N 1
ATOM 1446 C CA . ALA A 1 189 ? -3.168 10.367 0.840 1.00 96.06 189 ALA A CA 1
ATOM 1447 C C . ALA A 1 189 ? -2.541 9.239 0.016 1.00 96.06 189 ALA A C 1
ATOM 1449 O O . ALA A 1 189 ? -1.991 9.485 -1.055 1.00 96.06 189 ALA A O 1
ATOM 1450 N N . ARG A 1 190 ? -2.598 8.002 0.522 1.00 95.56 190 ARG A N 1
ATOM 1451 C CA . ARG A 1 190 ? -2.030 6.822 -0.137 1.00 95.56 190 ARG A CA 1
ATOM 1452 C C . ARG A 1 190 ? -2.939 5.614 0.039 1.00 95.56 190 ARG A C 1
ATOM 1454 O O . ARG A 1 190 ? -3.600 5.497 1.067 1.00 95.56 190 ARG A O 1
ATOM 1461 N N . LEU A 1 191 ? -2.937 4.712 -0.932 1.00 95.50 191 LEU A N 1
ATOM 1462 C CA . LEU A 1 191 ? -3.637 3.431 -0.869 1.00 95.50 191 LEU A CA 1
ATOM 1463 C C . LEU A 1 191 ? -2.673 2.324 -1.298 1.00 95.50 191 LEU A C 1
ATOM 1465 O O . LEU A 1 191 ? -2.003 2.464 -2.319 1.00 95.50 191 LEU A O 1
ATOM 1469 N N . TYR A 1 192 ? -2.579 1.252 -0.518 1.00 94.69 192 TYR A N 1
ATOM 1470 C CA . TYR A 1 192 ? -1.794 0.073 -0.881 1.00 94.69 192 TYR A CA 1
ATOM 1471 C C . TYR A 1 192 ? -2.728 -1.097 -1.130 1.00 94.69 192 TYR A C 1
ATOM 1473 O O . TYR A 1 192 ? -3.459 -1.479 -0.227 1.00 94.69 192 TYR A O 1
ATOM 1481 N N . GLU A 1 193 ? -2.701 -1.655 -2.330 1.00 92.94 193 GLU A N 1
ATOM 1482 C CA . GLU A 1 193 ? -3.607 -2.717 -2.772 1.00 92.94 193 GLU A CA 1
ATOM 1483 C C . GLU A 1 193 ? -2.829 -4.016 -2.976 1.00 92.94 193 GLU A C 1
ATOM 1485 O O . GLU A 1 193 ? -1.702 -4.005 -3.489 1.00 92.94 193 GLU A O 1
ATOM 1490 N N . LEU A 1 194 ? -3.436 -5.135 -2.585 1.00 90.38 194 LEU A N 1
ATOM 1491 C CA . LEU A 1 194 ? -2.991 -6.468 -2.979 1.00 90.38 194 LEU A CA 1
ATOM 1492 C C . LEU A 1 194 ? -3.748 -6.870 -4.247 1.00 90.38 194 LEU A C 1
ATOM 1494 O O . LEU A 1 194 ? -4.973 -6.800 -4.275 1.00 90.38 194 LEU A O 1
ATOM 1498 N N . ASP A 1 195 ? -3.019 -7.292 -5.273 1.00 84.44 195 ASP A N 1
ATOM 1499 C CA . ASP A 1 195 ? -3.574 -7.731 -6.554 1.00 84.44 195 ASP A CA 1
ATOM 1500 C C . ASP A 1 195 ? -3.345 -9.231 -6.741 1.00 84.44 195 ASP A C 1
ATOM 1502 O O . ASP A 1 195 ? -2.355 -9.781 -6.247 1.00 84.44 195 ASP A O 1
ATOM 1506 N N . ASP A 1 196 ? -4.261 -9.887 -7.452 1.00 78.50 196 ASP A N 1
ATOM 1507 C CA . ASP A 1 196 ? -4.226 -11.330 -7.720 1.00 78.50 196 ASP A CA 1
ATOM 1508 C C . ASP A 1 196 ? -4.033 -12.197 -6.455 1.00 78.50 196 ASP A C 1
ATOM 1510 O O . ASP A 1 196 ? -3.260 -13.164 -6.436 1.00 78.50 196 ASP A O 1
ATOM 1514 N N . LEU A 1 197 ? -4.734 -11.860 -5.364 1.00 82.44 197 LEU A N 1
ATOM 1515 C CA . LEU A 1 197 ? -4.703 -12.667 -4.145 1.00 82.44 197 LEU A CA 1
ATOM 1516 C C . LEU A 1 197 ? -5.187 -14.102 -4.428 1.00 82.44 197 LEU A C 1
ATOM 1518 O O . LEU A 1 197 ? -6.285 -14.288 -4.960 1.00 82.44 197 LEU A O 1
ATOM 1522 N N . PRO A 1 198 ? -4.425 -15.145 -4.038 1.00 79.12 198 PRO A N 1
ATOM 1523 C CA . PRO A 1 198 ? -4.877 -16.520 -4.198 1.00 79.12 198 PRO A CA 1
ATOM 1524 C C . PRO A 1 198 ? -6.187 -16.769 -3.446 1.00 79.12 198 PRO A C 1
ATOM 1526 O O . PRO A 1 198 ? -6.330 -16.365 -2.287 1.00 79.12 198 PRO A O 1
ATOM 1529 N N . SER A 1 199 ? -7.115 -17.496 -4.073 1.00 78.81 199 SER A N 1
ATOM 1530 C CA . SER A 1 199 ? -8.365 -17.906 -3.426 1.00 78.81 199 SER A CA 1
ATOM 1531 C C . SER A 1 199 ? -8.089 -18.642 -2.110 1.00 78.81 199 SER A C 1
ATOM 1533 O O . SER A 1 199 ? -7.205 -19.499 -2.037 1.00 78.81 199 SER A O 1
ATOM 1535 N N . GLY A 1 200 ? -8.838 -18.287 -1.064 1.00 81.06 200 GLY A N 1
ATOM 1536 C CA . GLY A 1 200 ? -8.679 -18.851 0.277 1.00 81.06 200 GLY A CA 1
ATOM 1537 C C . GLY A 1 200 ? -7.555 -18.235 1.113 1.00 81.06 200 GLY A C 1
ATOM 1538 O O . GLY A 1 200 ? -7.324 -18.720 2.217 1.00 81.06 200 GLY A O 1
ATOM 1539 N N . THR A 1 201 ? -6.875 -17.183 0.636 1.00 86.56 201 THR A N 1
ATOM 1540 C CA . THR A 1 201 ? -5.941 -16.412 1.475 1.00 86.56 201 THR A CA 1
ATOM 1541 C C . THR A 1 201 ? -6.694 -15.823 2.667 1.00 86.56 201 THR A C 1
ATOM 1543 O O . THR A 1 201 ? -7.620 -15.030 2.498 1.00 86.56 201 THR A O 1
ATOM 1546 N N . GLY A 1 202 ? -6.314 -16.230 3.877 1.00 88.81 202 GLY A N 1
ATOM 1547 C CA . GLY A 1 202 ? -6.924 -15.735 5.105 1.00 88.81 202 GLY A CA 1
ATOM 1548 C C . GLY A 1 202 ? -6.404 -14.348 5.484 1.00 88.81 202 GLY A C 1
ATOM 1549 O O . GLY A 1 202 ? -5.243 -14.020 5.244 1.00 88.81 202 GLY A O 1
ATOM 1550 N N . PHE A 1 203 ? -7.226 -13.542 6.163 1.00 91.38 203 PHE A N 1
ATOM 1551 C CA . PHE A 1 203 ? -6.802 -12.237 6.693 1.00 91.38 203 PHE A CA 1
ATOM 1552 C C . PHE A 1 203 ? -5.562 -12.324 7.596 1.00 91.38 203 PHE A C 1
ATOM 1554 O O . PHE A 1 203 ? -4.732 -11.423 7.623 1.00 91.38 203 PHE A O 1
ATOM 1561 N N . ASN A 1 204 ? -5.409 -13.421 8.334 1.00 92.31 204 ASN A N 1
ATOM 1562 C CA . ASN A 1 204 ? -4.262 -13.671 9.206 1.00 92.31 204 ASN A CA 1
ATOM 1563 C C . ASN A 1 204 ? -2.947 -13.932 8.448 1.00 92.31 204 ASN A C 1
ATOM 1565 O O . ASN A 1 204 ? -1.898 -13.988 9.081 1.00 92.31 204 ASN A O 1
ATOM 1569 N N . GLU A 1 205 ? -2.995 -14.137 7.129 1.00 92.88 205 GLU A N 1
ATOM 1570 C CA . GLU A 1 205 ? -1.806 -14.253 6.276 1.00 92.88 205 GLU A CA 1
ATOM 1571 C C . GLU A 1 205 ? -1.363 -12.902 5.699 1.00 92.88 205 GLU A C 1
ATOM 1573 O O . GLU A 1 205 ? -0.264 -12.815 5.148 1.00 92.88 205 GLU A O 1
ATOM 1578 N N . ILE A 1 206 ? -2.208 -11.870 5.794 1.00 93.88 206 ILE A N 1
ATOM 1579 C CA . ILE A 1 206 ? -1.932 -10.530 5.275 1.00 93.88 206 ILE A CA 1
ATOM 1580 C C . ILE A 1 206 ? -1.252 -9.715 6.372 1.00 93.88 206 ILE A C 1
ATOM 1582 O O . ILE A 1 206 ? -1.881 -9.354 7.369 1.00 93.88 206 ILE A O 1
ATOM 1586 N N . GLU A 1 207 ? 0.024 -9.410 6.174 1.00 94.50 207 GLU A N 1
ATOM 1587 C CA . GLU A 1 207 ? 0.828 -8.612 7.096 1.00 94.50 207 GLU A CA 1
ATOM 1588 C C . GLU A 1 207 ? 0.774 -7.132 6.703 1.00 94.50 207 GLU A C 1
ATOM 1590 O O . GLU A 1 207 ? 0.777 -6.772 5.520 1.00 94.50 207 GLU A O 1
ATOM 1595 N N . ILE A 1 208 ? 0.741 -6.272 7.715 1.00 95.31 208 ILE A N 1
ATOM 1596 C CA . ILE A 1 208 ? 0.686 -4.817 7.602 1.00 95.31 208 ILE A CA 1
ATOM 1597 C C . ILE A 1 208 ? 1.917 -4.259 8.304 1.00 95.31 208 ILE A C 1
ATOM 1599 O O . ILE A 1 208 ? 2.097 -4.430 9.514 1.00 95.31 208 ILE A O 1
ATOM 1603 N N . HIS A 1 209 ? 2.756 -3.568 7.544 1.00 94.25 209 HIS A N 1
ATOM 1604 C CA . HIS A 1 209 ? 3.995 -2.986 8.037 1.00 94.25 209 HIS A CA 1
ATOM 1605 C C . HIS A 1 209 ? 3.921 -1.468 7.981 1.00 94.25 209 HIS A C 1
ATOM 1607 O O . HIS A 1 209 ? 3.475 -0.897 6.982 1.00 94.25 209 HIS A O 1
ATOM 1613 N N . ALA A 1 210 ? 4.415 -0.818 9.030 1.00 95.44 210 ALA A N 1
ATOM 1614 C CA . ALA A 1 210 ? 4.719 0.601 9.016 1.00 95.44 210 ALA A CA 1
ATOM 1615 C C . ALA A 1 210 ? 6.216 0.794 9.244 1.00 95.44 210 ALA A C 1
ATOM 1617 O O . ALA A 1 210 ? 6.817 0.155 10.112 1.00 95.44 210 ALA A O 1
ATOM 1618 N N . TYR A 1 211 ? 6.802 1.713 8.491 1.00 95.88 211 TYR A N 1
ATOM 1619 C CA . TYR A 1 211 ? 8.204 2.069 8.593 1.00 95.88 211 TYR A CA 1
ATOM 1620 C C . TYR A 1 211 ? 8.351 3.565 8.805 1.00 95.88 211 TYR A C 1
ATOM 1622 O O . TYR A 1 211 ? 7.719 4.350 8.099 1.00 95.88 211 TYR A O 1
ATOM 1630 N N . ASP A 1 212 ? 9.245 3.957 9.702 1.00 96.50 212 ASP A N 1
ATOM 1631 C CA . ASP A 1 212 ? 9.751 5.323 9.720 1.00 96.50 212 ASP A CA 1
ATOM 1632 C C . ASP A 1 212 ? 10.744 5.483 8.569 1.00 96.50 212 ASP A C 1
ATOM 1634 O O . ASP A 1 212 ? 11.645 4.652 8.394 1.00 96.50 212 ASP A O 1
ATOM 1638 N N . ILE A 1 213 ? 10.568 6.545 7.782 1.00 95.19 213 ILE A N 1
ATOM 1639 C CA . ILE A 1 213 ? 11.439 6.865 6.651 1.00 95.19 213 ILE A CA 1
ATOM 1640 C C . ILE A 1 213 ? 12.309 8.080 6.955 1.00 95.19 213 ILE A C 1
ATOM 1642 O O . ILE A 1 213 ? 11.838 9.117 7.419 1.00 95.19 213 ILE A O 1
ATOM 1646 N N . THR A 1 214 ? 13.601 7.961 6.669 1.00 94.25 214 THR A N 1
ATOM 1647 C CA . THR A 1 214 ? 14.588 9.026 6.879 1.00 94.25 214 THR A CA 1
ATOM 1648 C C . THR A 1 214 ? 15.537 9.132 5.687 1.00 94.25 214 THR A C 1
ATOM 1650 O O . THR A 1 214 ? 15.481 8.330 4.752 1.00 94.25 214 THR A O 1
ATOM 1653 N N . ASN A 1 215 ? 16.398 10.157 5.692 1.00 93.81 215 ASN A N 1
ATOM 1654 C CA . ASN A 1 215 ? 17.479 10.327 4.715 1.00 93.81 215 ASN A CA 1
ATOM 1655 C C . ASN A 1 215 ? 17.011 10.225 3.251 1.00 93.81 215 ASN A C 1
ATOM 1657 O O . ASN A 1 215 ? 17.576 9.475 2.454 1.00 93.81 215 ASN A O 1
ATOM 1661 N N . MET A 1 216 ? 15.963 10.978 2.903 1.00 93.31 216 MET A N 1
ATOM 1662 C CA . MET A 1 216 ? 15.409 10.988 1.550 1.00 93.31 216 MET A CA 1
ATOM 1663 C C . MET A 1 216 ? 16.472 11.370 0.516 1.00 93.31 216 MET A C 1
ATOM 1665 O O . MET A 1 216 ? 17.110 12.419 0.608 1.00 93.31 216 MET A O 1
ATOM 1669 N N . ARG A 1 217 ? 16.593 10.539 -0.516 1.00 92.94 217 ARG A N 1
ATOM 1670 C CA . ARG A 1 217 ? 17.370 10.802 -1.729 1.00 92.94 217 ARG A CA 1
ATOM 1671 C C . ARG A 1 217 ? 16.424 10.769 -2.918 1.00 92.94 217 ARG A C 1
ATOM 1673 O O . ARG A 1 217 ? 15.531 9.926 -2.958 1.00 92.94 217 ARG A O 1
ATOM 1680 N N . SER A 1 218 ? 16.619 11.665 -3.878 1.00 89.94 218 SER A N 1
ATOM 1681 C CA . SER A 1 218 ? 15.847 11.688 -5.118 1.00 89.94 218 SER A CA 1
ATOM 1682 C C . SER A 1 218 ? 16.756 11.547 -6.333 1.00 89.94 218 SER A C 1
ATOM 1684 O O . SER A 1 218 ? 17.858 12.096 -6.384 1.00 89.94 218 SER A O 1
ATOM 1686 N N . HIS A 1 219 ? 16.283 10.794 -7.320 1.00 85.44 219 HIS A N 1
ATOM 1687 C CA . HIS A 1 219 ? 16.974 10.564 -8.580 1.00 85.44 219 HIS A CA 1
ATOM 1688 C C . HIS A 1 219 ? 15.978 10.748 -9.724 1.00 85.44 219 HIS A C 1
ATOM 1690 O O . HIS A 1 219 ? 14.981 10.031 -9.797 1.00 85.44 219 HIS A O 1
ATOM 1696 N N . SER A 1 220 ? 16.237 11.697 -10.625 1.00 78.88 220 SER A N 1
ATOM 1697 C CA . SER A 1 220 ? 15.469 11.799 -11.866 1.00 78.88 220 SER A CA 1
ATOM 1698 C C . SER A 1 220 ? 15.937 10.743 -12.864 1.00 78.88 220 SER A C 1
ATOM 1700 O O . SER A 1 220 ? 17.097 10.305 -12.850 1.00 78.88 220 SER A O 1
ATOM 1702 N N . VAL A 1 221 ? 15.038 10.335 -13.760 1.00 70.88 221 VAL A N 1
ATOM 1703 C CA . VAL A 1 221 ? 15.334 9.284 -14.739 1.00 70.88 221 VAL A CA 1
ATOM 1704 C C . VAL A 1 221 ? 16.512 9.676 -15.652 1.00 70.88 221 VAL A C 1
ATOM 1706 O O . VAL A 1 221 ? 17.404 8.854 -15.876 1.00 70.88 221 VAL A O 1
ATOM 1709 N N . GLN A 1 222 ? 16.624 10.946 -16.066 1.00 68.50 222 GLN A N 1
ATOM 1710 C CA . GLN A 1 222 ? 17.793 11.445 -16.815 1.00 68.50 222 GLN A CA 1
ATOM 1711 C C . GLN A 1 222 ? 19.109 11.414 -16.017 1.00 68.50 222 GLN A C 1
ATOM 1713 O O . GLN A 1 222 ? 20.162 11.172 -16.601 1.00 68.50 222 GLN A O 1
ATOM 1718 N N . GLY A 1 223 ? 19.073 11.592 -14.692 1.00 53.81 223 GLY A N 1
ATOM 1719 C CA . GLY A 1 223 ? 20.270 11.510 -13.843 1.00 53.81 223 GLY A CA 1
ATOM 1720 C C . GLY A 1 223 ? 20.852 10.096 -13.718 1.00 53.81 223 GLY A C 1
ATOM 1721 O O . GLY A 1 223 ? 21.978 9.932 -13.253 1.00 53.81 223 GLY A O 1
ATOM 1722 N N . THR A 1 224 ? 20.097 9.075 -14.138 1.00 55.97 224 THR A N 1
ATOM 1723 C CA . THR A 1 224 ? 20.444 7.656 -13.951 1.00 55.97 224 THR A CA 1
ATOM 1724 C C . THR A 1 224 ? 20.601 6.899 -15.281 1.00 55.97 224 THR A C 1
ATOM 1726 O O . THR A 1 224 ? 21.288 5.879 -15.329 1.00 55.97 224 THR A O 1
ATOM 1729 N N . LEU A 1 225 ? 20.014 7.387 -16.382 1.00 49.62 225 LEU A N 1
ATOM 1730 C CA . LEU A 1 225 ? 20.144 6.787 -17.715 1.00 49.62 225 LEU A CA 1
ATOM 1731 C C . LEU A 1 225 ? 21.351 7.339 -18.482 1.00 49.62 225 LEU A C 1
ATOM 1733 O O . LEU A 1 225 ? 21.303 8.416 -19.068 1.00 49.62 225 LEU A O 1
ATOM 1737 N N . ARG A 1 226 ? 22.401 6.521 -18.606 1.00 43.16 226 ARG A N 1
ATOM 1738 C CA . ARG A 1 226 ? 23.219 6.522 -19.826 1.00 43.16 226 ARG A CA 1
ATOM 1739 C C . ARG A 1 226 ? 22.545 5.589 -20.824 1.00 43.16 226 ARG A C 1
ATOM 1741 O O . ARG A 1 226 ? 22.712 4.375 -20.738 1.00 43.16 226 ARG A O 1
ATOM 1748 N N . VAL A 1 227 ? 21.769 6.139 -21.756 1.00 44.09 227 VAL A N 1
ATOM 1749 C CA . VAL A 1 227 ? 21.359 5.385 -22.946 1.00 44.09 227 VAL A CA 1
ATOM 1750 C C . VAL A 1 227 ? 22.631 5.146 -23.756 1.00 44.09 227 VAL A C 1
ATOM 1752 O O . VAL A 1 227 ? 23.151 6.067 -24.382 1.00 44.09 227 VAL A O 1
ATOM 1755 N N . MET A 1 228 ? 23.189 3.937 -23.698 1.00 37.44 228 MET A N 1
ATOM 1756 C CA . MET A 1 228 ? 24.202 3.549 -24.674 1.00 37.44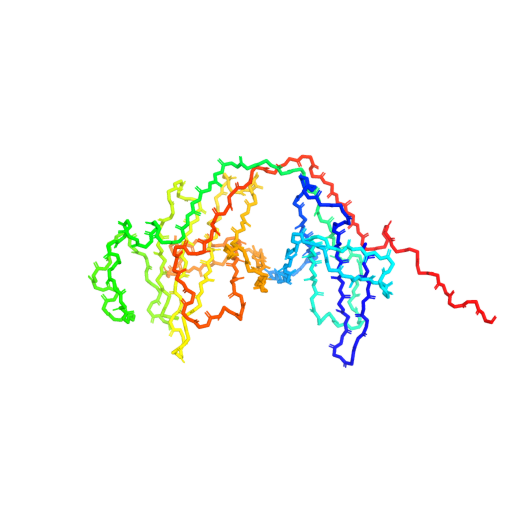 228 MET A CA 1
ATOM 1757 C C . MET A 1 228 ? 23.472 3.347 -25.998 1.00 37.44 228 MET A C 1
ATOM 1759 O O . MET A 1 228 ? 22.650 2.439 -26.118 1.00 37.44 228 MET A O 1
ATOM 1763 N N . ALA A 1 229 ? 23.729 4.226 -26.966 1.00 30.45 229 ALA A N 1
ATOM 1764 C CA . ALA A 1 229 ? 23.313 3.987 -28.339 1.00 30.45 229 ALA A CA 1
ATOM 1765 C C . ALA A 1 229 ? 23.879 2.630 -28.805 1.00 30.45 229 ALA A C 1
ATOM 1767 O O . ALA A 1 229 ? 24.984 2.266 -28.381 1.00 30.45 229 ALA A O 1
ATOM 1768 N N . PRO A 1 230 ? 23.173 1.881 -29.671 1.00 37.72 230 PRO A N 1
ATOM 1769 C CA . PRO A 1 230 ? 23.803 0.777 -30.373 1.00 37.72 230 PRO A CA 1
ATOM 1770 C C . PRO A 1 230 ? 24.989 1.357 -31.145 1.00 37.72 230 PRO A C 1
ATOM 1772 O O . PRO A 1 230 ? 24.830 2.329 -31.885 1.00 37.72 230 PRO A O 1
ATOM 1775 N N . VAL A 1 231 ? 26.179 0.802 -30.930 1.00 41.59 231 VAL A N 1
ATOM 1776 C CA . VAL A 1 231 ? 27.309 1.076 -31.818 1.00 41.59 231 VAL A CA 1
ATOM 1777 C C . VAL A 1 231 ? 26.920 0.497 -33.187 1.00 41.59 231 VAL A C 1
ATOM 1779 O O . VAL A 1 231 ? 26.491 -0.661 -33.209 1.00 41.59 231 VAL A O 1
ATOM 1782 N N . PRO A 1 232 ? 26.963 1.294 -34.272 1.00 48.03 232 PRO A N 1
ATOM 1783 C CA . PRO A 1 232 ? 26.638 0.819 -35.615 1.00 48.03 232 PRO A CA 1
ATOM 1784 C C . PRO A 1 232 ? 27.560 -0.313 -36.077 1.00 48.03 232 PRO A C 1
ATOM 1786 O O . PRO A 1 232 ? 28.724 -0.366 -35.613 1.00 48.03 232 PRO A O 1
#

pLDDT: mean 88.41, std 11.46, range [30.45, 97.62]